Protein AF-A0A9W7BIR0-F1 (afdb_monomer_lite)

InterPro domains:
  IPR022035 PCIF1, WW domain [PF12237] (179-233)
  IPR039881 mRNA (2'-O-methyladenosine-N(6)-)-methyltransferase PCIF1-like [PTHR21727] (117-233)

Organism: NCBI:txid1714386

Foldseek 3Di:
DDDDDDDDDDDPDDDDPPDDPPPPPPPDPPDPPPQDALVLLVLVLVLLVVLLVLQLVLCVVVVFDCPCSNLLSLVQQVQQDDVVVPLRAHQLPPRDLVSQVVVVVSVDDSVRSVVSSNSSSVVSNVSVVVSVVVVVVDDPDDLPFWDWDCVDQQWIWTDDPRDIFIDGPVVLVVLCVLLVVPDDDDCRVSSSLVVSLRSRVVSSPPNPPDDDDDPVVVVCCCVPVVDAEAADDPDDDHHLHYNDSDCSRVVSRRPPPPPD

Radius of gyration: 25.58 Å; chains: 1; bounding box: 45×105×51 Å

Secondary structure (DSSP, 8-state):
------------------------SS-------PPPPHHHHHHHHHHHHHHHHHHHHHHHHTT--GGGHHHHHHHHHHHH--TTT-SS---SSS---TTHHHHHHTT--HHHHHHHHHHHHHHHHHHHHHHHHHHHH------PPPEEE-SSTT-EEEEETTEEEEE-HHHHHHHHHHTT--SSS-HHHHHHHHHHHHHHHHHHTT-----PPPHHHHHHHHHHH----BSS-SS-SS-SSB--S-HHHHGGG-------

Sequence (260 aa):
MNASTTTTSSALTLAIPTQTPSLSSHLSSSHPQTPPSLSHELLRYRTFELQKKLLPTLLSQYNTSPKQAPMIFSRYHFSNIKPEIDPILLTGENEQNCISSELQKLDFKPKKVTKLMRDLRTLLSKNYRTYLSNLKRLQPSSFAKIKLDTSDPSLLKLTYGGITQRINPPHFHRLQIQHGLYSNKDSSMFLVDVFTLLLRYDALSGTGFQAAVPSPVLDNMHEQGDVRMECFAVRGERSSEATRMWSESDDTFKTHTKAA

pLDDT: mean 74.59, std 21.36, range [28.12, 97.0]

Structure (mmCIF, N/CA/C/O backbone):
data_AF-A0A9W7BIR0-F1
#
_entry.id   AF-A0A9W7BIR0-F1
#
loop_
_atom_site.group_PDB
_atom_site.id
_atom_site.type_symbol
_atom_site.label_atom_id
_atom_site.label_alt_id
_atom_site.label_comp_id
_atom_site.label_asym_id
_atom_site.label_entity_id
_atom_site.label_seq_id
_atom_site.pdbx_PDB_ins_code
_atom_site.Cartn_x
_atom_site.Cartn_y
_atom_site.Cartn_z
_atom_site.occupancy
_atom_site.B_iso_or_equiv
_atom_site.auth_seq_id
_atom_site.auth_comp_id
_atom_site.auth_asym_id
_atom_site.auth_atom_id
_atom_site.pdbx_PDB_model_num
ATOM 1 N N . MET A 1 1 ? -4.761 92.845 -1.531 1.00 44.66 1 MET A N 1
ATOM 2 C CA . MET A 1 1 ? -5.092 91.615 -0.782 1.00 44.66 1 MET A CA 1
ATOM 3 C C . MET A 1 1 ? -4.894 90.460 -1.745 1.00 44.66 1 MET A C 1
ATOM 5 O O . MET A 1 1 ? -5.731 90.246 -2.609 1.00 44.66 1 MET A O 1
ATOM 9 N N . ASN A 1 2 ? -3.716 89.841 -1.687 1.00 31.81 2 ASN A N 1
ATOM 10 C CA . ASN A 1 2 ? -3.266 88.827 -2.638 1.00 31.81 2 ASN A CA 1
ATOM 11 C C . ASN A 1 2 ? -3.624 87.445 -2.092 1.00 31.81 2 ASN A C 1
ATOM 13 O O . ASN A 1 2 ? -3.175 87.094 -1.004 1.00 31.81 2 ASN A O 1
ATOM 17 N N . ALA A 1 3 ? -4.411 86.679 -2.844 1.00 36.75 3 ALA A N 1
ATOM 18 C CA . ALA A 1 3 ? -4.689 85.279 -2.560 1.00 36.75 3 ALA A CA 1
ATOM 19 C C . ALA A 1 3 ? -4.098 84.427 -3.689 1.00 36.75 3 ALA A C 1
ATOM 21 O O . ALA A 1 3 ? -4.648 84.344 -4.785 1.00 36.75 3 ALA A O 1
ATOM 22 N N . SER A 1 4 ? -2.941 83.834 -3.406 1.00 32.00 4 SER A N 1
ATOM 23 C CA . SER A 1 4 ? -2.318 82.791 -4.215 1.00 32.00 4 SER A CA 1
ATOM 24 C C . SER A 1 4 ? -3.124 81.500 -4.083 1.00 32.00 4 SER A C 1
ATOM 26 O O . SER A 1 4 ? -3.351 81.028 -2.971 1.00 32.00 4 SER A O 1
ATOM 28 N N . THR A 1 5 ? -3.529 80.907 -5.204 1.00 37.75 5 THR A N 1
ATOM 29 C CA . THR A 1 5 ? -4.049 79.535 -5.259 1.00 37.75 5 THR A CA 1
ATOM 30 C C . THR A 1 5 ? -3.062 78.680 -6.042 1.00 37.75 5 THR A C 1
ATOM 32 O O . THR A 1 5 ? -2.874 78.838 -7.244 1.00 37.75 5 THR A O 1
ATOM 35 N N . THR A 1 6 ? -2.372 77.813 -5.306 1.00 37.69 6 THR A N 1
ATOM 36 C CA . THR A 1 6 ? -1.394 76.849 -5.806 1.00 37.69 6 THR A CA 1
ATOM 37 C C . THR A 1 6 ? -2.121 75.549 -6.133 1.00 37.69 6 THR A C 1
ATOM 39 O O . THR A 1 6 ? -2.697 74.923 -5.247 1.00 37.69 6 THR A O 1
ATOM 42 N N . THR A 1 7 ? -2.099 75.139 -7.398 1.00 35.53 7 THR A N 1
ATOM 43 C CA . THR A 1 7 ? -2.664 73.871 -7.874 1.00 35.53 7 THR A CA 1
ATOM 44 C C . THR A 1 7 ? -1.600 72.777 -7.762 1.00 35.53 7 THR A C 1
ATOM 46 O O . THR A 1 7 ? -0.682 72.712 -8.577 1.00 35.53 7 THR A O 1
ATOM 49 N N . THR A 1 8 ? -1.688 71.918 -6.747 1.00 34.91 8 THR A N 1
ATOM 50 C CA . THR A 1 8 ? -0.846 70.719 -6.613 1.00 34.91 8 THR A CA 1
ATOM 51 C C . THR A 1 8 ? -1.574 69.488 -7.149 1.00 34.91 8 THR A C 1
ATOM 53 O O . THR A 1 8 ? -2.537 68.990 -6.571 1.00 34.91 8 THR A O 1
ATOM 56 N N . SER A 1 9 ? -1.074 68.993 -8.282 1.00 31.92 9 SER A N 1
ATOM 57 C CA . SER A 1 9 ? -1.373 67.677 -8.847 1.00 31.92 9 SER A CA 1
ATOM 58 C C . SER A 1 9 ? -0.890 66.588 -7.886 1.00 31.92 9 SER A C 1
ATOM 60 O O . SER A 1 9 ? 0.302 66.500 -7.596 1.00 31.92 9 SER A O 1
ATOM 62 N N . SER A 1 10 ? -1.814 65.786 -7.358 1.00 33.03 10 SER A N 1
ATOM 63 C CA . SER A 1 10 ? -1.497 64.640 -6.502 1.00 33.03 10 SER A CA 1
ATOM 64 C C . SER A 1 10 ? -1.568 63.366 -7.338 1.00 33.03 10 SER A C 1
ATOM 66 O O . SER A 1 10 ? -2.650 62.860 -7.630 1.00 33.03 10 SER A O 1
ATOM 68 N N . ALA A 1 11 ? -0.404 62.860 -7.742 1.00 32.41 11 ALA A N 1
ATOM 69 C CA . ALA A 1 11 ? -0.257 61.514 -8.271 1.00 32.41 11 ALA A CA 1
ATOM 70 C C . ALA A 1 11 ? -0.376 60.508 -7.113 1.00 32.41 11 ALA A C 1
ATOM 72 O O . ALA A 1 11 ? 0.405 60.539 -6.161 1.00 32.41 11 ALA A O 1
ATOM 73 N N . LEU A 1 12 ? -1.370 59.625 -7.189 1.00 29.28 12 LEU A N 1
ATOM 74 C CA . LEU A 1 12 ? -1.510 58.457 -6.321 1.00 29.28 12 LEU A CA 1
ATOM 75 C C . LEU A 1 12 ? -0.457 57.414 -6.720 1.00 29.28 12 LEU A C 1
ATOM 77 O O . LEU A 1 12 ? -0.684 56.582 -7.595 1.00 29.28 12 LEU A O 1
ATOM 81 N N . THR A 1 13 ? 0.704 57.457 -6.071 1.00 30.03 13 THR A N 1
ATOM 82 C CA . THR A 1 13 ? 1.688 56.371 -6.119 1.00 30.03 13 THR A CA 1
ATOM 83 C C . THR A 1 13 ? 1.257 55.288 -5.130 1.00 30.03 13 THR A C 1
ATOM 85 O O . THR A 1 13 ? 1.515 55.383 -3.931 1.00 30.03 13 THR A O 1
ATOM 88 N N . LEU A 1 14 ? 0.573 54.256 -5.625 1.00 28.12 14 LEU A N 1
ATOM 89 C CA . LEU A 1 14 ? 0.349 53.009 -4.890 1.00 28.12 14 LEU A CA 1
ATOM 90 C C . LEU A 1 14 ? 1.685 52.262 -4.786 1.00 28.12 14 LEU A C 1
ATOM 92 O O . LEU A 1 14 ? 2.148 51.646 -5.744 1.00 28.12 14 LEU A O 1
ATOM 96 N N . ALA A 1 15 ? 2.319 52.341 -3.618 1.00 29.84 15 ALA A N 1
ATOM 97 C CA . ALA A 1 15 ? 3.457 51.504 -3.274 1.00 29.84 15 ALA A CA 1
ATOM 98 C C . ALA A 1 15 ? 2.984 50.047 -3.142 1.00 29.84 15 ALA A C 1
ATOM 100 O O . ALA A 1 15 ? 2.316 49.682 -2.176 1.00 29.84 15 ALA A O 1
ATOM 101 N N . ILE A 1 16 ? 3.320 49.219 -4.131 1.00 33.47 16 ILE A N 1
ATOM 102 C CA . ILE A 1 16 ? 3.214 47.762 -4.045 1.00 33.47 16 ILE A CA 1
ATOM 103 C C . ILE A 1 16 ? 4.387 47.291 -3.173 1.00 33.47 16 ILE A C 1
ATOM 105 O O . ILE A 1 16 ? 5.537 47.533 -3.548 1.00 33.47 16 ILE A O 1
ATOM 109 N N . PRO A 1 17 ? 4.163 46.623 -2.028 1.00 30.22 17 PRO A N 1
ATOM 110 C CA . PRO A 1 17 ? 5.251 45.993 -1.306 1.00 30.22 17 PRO A CA 1
ATOM 111 C C . PRO A 1 17 ? 5.726 44.768 -2.095 1.00 30.22 17 PRO A C 1
ATOM 113 O O . PRO A 1 17 ? 5.141 43.690 -2.026 1.00 30.22 17 PRO A O 1
ATOM 116 N N . THR A 1 18 ? 6.814 44.929 -2.849 1.00 34.81 18 THR A N 1
ATOM 117 C CA . THR A 1 18 ? 7.646 43.821 -3.328 1.00 34.81 18 THR A CA 1
ATOM 118 C C . THR A 1 18 ? 8.373 43.203 -2.140 1.00 34.81 18 THR A C 1
ATOM 120 O O . THR A 1 18 ? 9.507 43.555 -1.823 1.00 34.81 18 THR A O 1
ATOM 123 N N . GLN A 1 19 ? 7.703 42.273 -1.469 1.00 30.16 19 GLN A N 1
ATOM 124 C CA . GLN A 1 19 ? 8.363 41.219 -0.711 1.00 30.16 19 GLN A CA 1
ATOM 125 C C . GLN A 1 19 ? 7.935 39.893 -1.325 1.00 30.16 19 GLN A C 1
ATOM 127 O O . GLN A 1 19 ? 6.927 39.306 -0.951 1.00 30.16 19 GLN A O 1
ATOM 132 N N . THR A 1 20 ? 8.699 39.439 -2.314 1.00 33.50 20 THR A N 1
ATOM 133 C CA . THR A 1 20 ? 8.796 38.021 -2.658 1.00 33.50 20 THR A CA 1
ATOM 134 C C . THR A 1 20 ? 9.496 37.313 -1.498 1.00 33.50 20 THR A C 1
ATOM 136 O O . THR A 1 20 ? 10.693 37.548 -1.309 1.00 33.50 20 THR A O 1
ATOM 139 N N . PRO A 1 21 ? 8.822 36.459 -0.708 1.00 30.86 21 PRO A N 1
ATOM 140 C CA . PRO A 1 21 ? 9.538 35.578 0.194 1.00 30.86 21 PRO A CA 1
ATOM 141 C C . PRO A 1 21 ? 10.283 34.545 -0.657 1.00 30.86 21 PRO A C 1
ATOM 143 O O . PRO A 1 21 ? 9.683 33.720 -1.347 1.00 30.86 21 PRO A O 1
ATOM 146 N N . SER A 1 22 ? 11.612 34.619 -0.634 1.00 33.06 22 SER A N 1
ATOM 147 C CA . SER A 1 22 ? 12.498 33.601 -1.184 1.00 33.06 22 SER A CA 1
ATOM 148 C C . SER A 1 22 ? 12.269 32.282 -0.439 1.00 33.06 22 SER A C 1
ATOM 150 O O . SER A 1 22 ? 12.729 32.098 0.686 1.00 33.06 22 SER A O 1
ATOM 152 N N . LEU A 1 23 ? 11.541 31.362 -1.066 1.00 35.34 23 LEU A N 1
ATOM 153 C CA . LEU A 1 23 ? 11.156 30.049 -0.533 1.00 35.34 23 LEU A CA 1
ATOM 154 C C . LEU A 1 23 ? 12.299 29.007 -0.534 1.00 35.34 23 LEU A C 1
ATOM 156 O O . LEU A 1 23 ? 12.047 27.806 -0.524 1.00 35.34 23 LEU A O 1
ATOM 160 N N . SER A 1 24 ? 13.564 29.429 -0.548 1.00 34.19 24 SER A N 1
ATOM 161 C CA . SER A 1 24 ? 14.701 28.557 -0.881 1.00 34.19 24 SER A CA 1
ATOM 162 C C . SER A 1 24 ? 15.622 28.147 0.278 1.00 34.19 24 SER A C 1
ATOM 164 O O . SER A 1 24 ? 16.658 27.546 0.013 1.00 34.19 24 SER A O 1
ATOM 166 N N . SER A 1 25 ? 15.288 28.383 1.555 1.00 30.83 25 SER A N 1
ATOM 167 C CA . SER A 1 25 ? 16.256 28.158 2.654 1.00 30.83 25 SER A CA 1
ATOM 168 C C . SER A 1 25 ? 15.920 27.092 3.711 1.00 30.83 25 SER A C 1
ATOM 170 O O . SER A 1 25 ? 16.635 27.024 4.707 1.00 30.83 25 SER A O 1
ATOM 172 N N . HIS A 1 26 ? 14.911 26.224 3.534 1.00 32.88 26 HIS A N 1
ATOM 173 C CA . HIS A 1 26 ? 14.556 25.222 4.567 1.00 32.88 26 HIS A CA 1
ATOM 174 C C . HIS A 1 26 ? 14.541 23.740 4.148 1.00 32.88 26 HIS A C 1
ATOM 176 O O . HIS A 1 26 ? 14.120 22.896 4.932 1.00 32.88 26 HIS A O 1
ATOM 182 N N . LEU A 1 27 ? 15.088 23.375 2.986 1.00 34.28 27 LEU A N 1
ATOM 183 C CA . LEU A 1 27 ? 15.312 21.967 2.617 1.00 34.28 27 LEU A CA 1
ATOM 184 C C . LEU A 1 27 ? 16.790 21.592 2.786 1.00 34.28 27 LEU A C 1
ATOM 186 O O . LEU A 1 27 ? 17.504 21.347 1.821 1.00 34.28 27 LEU A O 1
ATOM 190 N N . SER A 1 28 ? 17.261 21.567 4.031 1.00 33.06 28 SER A N 1
ATOM 191 C CA . SER A 1 28 ? 18.539 20.937 4.382 1.00 33.06 28 SER A CA 1
ATOM 192 C C . SER A 1 28 ? 18.319 19.966 5.537 1.00 33.06 28 SER A C 1
ATOM 194 O O . SER A 1 28 ? 18.702 20.214 6.677 1.00 33.06 28 SER A O 1
ATOM 196 N N . SER A 1 29 ? 17.649 18.850 5.244 1.00 33.44 29 SER A N 1
ATOM 197 C CA . SER A 1 29 ? 17.824 17.626 6.023 1.00 33.44 29 SER A CA 1
ATOM 198 C C . SER A 1 29 ? 18.908 16.804 5.333 1.00 33.44 29 SER A C 1
ATOM 200 O O . SER A 1 29 ? 18.669 16.123 4.337 1.00 33.44 29 SER A O 1
ATOM 202 N N . SER A 1 30 ? 20.125 16.917 5.850 1.00 31.39 30 SER A N 1
ATOM 203 C CA . SER A 1 30 ? 21.330 16.193 5.450 1.00 31.39 30 SER A CA 1
ATOM 204 C C . SER A 1 30 ? 21.272 14.712 5.850 1.00 31.39 30 SER A C 1
ATOM 206 O O . SER A 1 30 ? 22.099 14.206 6.611 1.00 31.39 30 SER A O 1
ATOM 208 N N . HIS A 1 31 ? 20.292 13.980 5.329 1.00 34.97 31 HIS A N 1
ATOM 209 C CA . HIS A 1 31 ? 20.363 12.526 5.285 1.00 34.97 31 HIS A CA 1
ATOM 210 C C . HIS A 1 31 ? 20.566 12.094 3.839 1.00 34.97 31 HIS A C 1
ATOM 212 O O . HIS A 1 31 ? 19.681 12.325 3.017 1.00 34.97 31 HIS A O 1
ATOM 218 N N . PRO A 1 32 ? 21.725 11.497 3.494 1.00 30.44 32 PRO A N 1
ATOM 219 C CA . PRO A 1 32 ? 21.861 10.817 2.221 1.00 30.44 32 PRO A CA 1
ATOM 220 C C . PRO A 1 32 ? 20.880 9.643 2.244 1.00 30.44 32 PRO A C 1
ATOM 222 O O . PRO A 1 32 ? 21.171 8.587 2.807 1.00 30.44 32 PRO A O 1
ATOM 225 N N . GLN A 1 33 ? 19.689 9.858 1.684 1.00 49.09 33 GLN A N 1
ATOM 226 C CA . GLN A 1 33 ? 18.727 8.802 1.415 1.00 49.09 33 GLN A CA 1
ATOM 227 C C . GLN A 1 33 ? 19.366 7.905 0.360 1.00 49.09 33 GLN A C 1
ATOM 229 O O . GLN A 1 33 ? 19.308 8.159 -0.841 1.00 49.09 33 GLN A O 1
ATOM 234 N N . THR A 1 34 ? 20.086 6.888 0.826 1.00 46.62 34 THR A N 1
ATOM 235 C CA . THR A 1 34 ? 20.517 5.797 -0.037 1.00 46.62 34 THR A CA 1
ATOM 236 C C . THR A 1 34 ? 19.237 5.164 -0.572 1.00 46.62 34 THR A C 1
ATOM 238 O O . THR A 1 34 ? 18.371 4.825 0.240 1.00 46.62 34 THR A O 1
ATOM 241 N N . PRO A 1 35 ? 19.067 5.040 -1.901 1.00 55.34 35 PRO A N 1
ATOM 242 C CA . PRO A 1 35 ? 17.853 4.467 -2.460 1.00 55.34 35 PRO A CA 1
ATOM 243 C C . PRO A 1 35 ? 17.648 3.084 -1.830 1.00 55.34 35 PRO A C 1
ATOM 245 O O . PRO A 1 35 ? 18.589 2.279 -1.810 1.00 55.34 35 PRO A O 1
ATOM 248 N N . PRO A 1 36 ? 16.477 2.819 -1.227 1.00 62.34 36 PRO A N 1
ATOM 249 C CA . PRO A 1 36 ? 16.288 1.602 -0.462 1.00 62.34 36 PRO A CA 1
ATOM 250 C C . PRO A 1 36 ? 16.453 0.400 -1.383 1.00 62.34 36 PRO A C 1
ATOM 252 O O . PRO A 1 36 ? 15.913 0.353 -2.487 1.00 62.34 36 PRO A O 1
ATOM 255 N N . SER A 1 37 ? 17.218 -0.589 -0.923 1.00 83.38 37 SER A N 1
ATOM 256 C CA . SER A 1 37 ? 17.380 -1.838 -1.666 1.00 83.38 37 SER A CA 1
ATOM 257 C C . SER A 1 37 ? 16.016 -2.474 -1.961 1.00 83.38 37 SER A C 1
ATOM 259 O O . SER A 1 37 ? 15.082 -2.377 -1.164 1.00 83.38 37 SER A O 1
ATOM 261 N N . LEU A 1 38 ? 15.905 -3.206 -3.069 1.00 86.44 38 LEU A N 1
ATOM 262 C CA . LEU A 1 38 ? 14.664 -3.884 -3.459 1.00 86.44 38 LEU A CA 1
ATOM 263 C C . LEU A 1 38 ? 14.090 -4.783 -2.343 1.00 86.44 38 LEU A C 1
ATOM 265 O O . LEU A 1 38 ? 12.880 -4.868 -2.140 1.00 86.44 38 LEU A O 1
ATOM 269 N N . SER A 1 39 ? 14.968 -5.437 -1.582 1.00 88.75 39 SER A N 1
ATOM 270 C CA . SER A 1 39 ? 14.601 -6.270 -0.432 1.00 88.75 39 SER A CA 1
ATOM 271 C C . SER A 1 39 ? 14.050 -5.452 0.743 1.00 88.75 39 SER A C 1
ATOM 273 O O . SER A 1 39 ? 13.133 -5.911 1.428 1.00 88.75 39 SER A O 1
ATOM 275 N N . HIS A 1 40 ? 14.564 -4.237 0.956 1.00 90.00 40 HIS A N 1
ATOM 276 C CA . HIS A 1 40 ? 14.021 -3.289 1.931 1.00 90.00 40 HIS A CA 1
ATOM 277 C C . HIS A 1 40 ? 12.631 -2.815 1.505 1.00 90.00 40 HIS A C 1
ATOM 279 O O . HIS A 1 40 ? 11.698 -2.930 2.299 1.00 90.00 40 HIS A O 1
ATOM 285 N N . GLU A 1 41 ? 12.450 -2.385 0.255 1.00 90.12 41 GLU A N 1
ATOM 286 C CA . GLU A 1 41 ? 11.132 -1.945 -0.221 1.00 90.12 41 GLU A CA 1
ATOM 287 C C . GLU A 1 41 ? 10.093 -3.074 -0.152 1.00 90.12 41 GLU A C 1
ATOM 289 O O . GLU A 1 41 ? 8.969 -2.873 0.303 1.00 90.12 41 GLU A O 1
ATOM 294 N N . LEU A 1 42 ? 10.481 -4.303 -0.504 1.00 91.81 42 LEU A N 1
ATOM 295 C CA . LEU A 1 42 ? 9.610 -5.469 -0.380 1.00 91.81 42 LEU A CA 1
ATOM 296 C C . LEU A 1 42 ? 9.194 -5.732 1.077 1.00 91.81 42 LEU A C 1
ATOM 298 O O . LEU A 1 42 ? 8.034 -6.058 1.353 1.00 91.81 42 LEU A O 1
ATOM 302 N N . LEU A 1 43 ? 10.134 -5.609 2.019 1.00 93.25 43 LEU A N 1
ATOM 303 C CA . LEU A 1 43 ? 9.849 -5.739 3.447 1.00 93.25 43 LEU A CA 1
ATOM 304 C C . LEU A 1 43 ? 8.909 -4.622 3.925 1.00 93.25 43 LEU A C 1
ATOM 306 O O . LEU A 1 43 ? 7.973 -4.907 4.680 1.00 93.25 43 LEU A O 1
ATOM 310 N N . ARG A 1 44 ? 9.122 -3.381 3.469 1.00 93.75 44 ARG A N 1
ATOM 311 C CA . ARG A 1 44 ? 8.254 -2.236 3.767 1.00 93.75 44 ARG A CA 1
ATOM 312 C C . ARG A 1 44 ? 6.836 -2.485 3.255 1.00 93.75 44 ARG A C 1
ATOM 314 O O . ARG A 1 44 ? 5.899 -2.447 4.046 1.00 93.75 44 ARG A O 1
ATOM 321 N N . TYR A 1 45 ? 6.684 -2.866 1.987 1.00 93.62 45 TYR A N 1
ATOM 322 C CA . TYR A 1 45 ? 5.393 -3.192 1.376 1.00 93.62 45 TYR A CA 1
ATOM 323 C C . TYR A 1 45 ? 4.635 -4.279 2.153 1.00 93.62 45 TYR A C 1
ATOM 325 O O . TYR A 1 45 ? 3.478 -4.101 2.530 1.00 93.62 45 TYR A O 1
ATOM 333 N N . ARG A 1 46 ? 5.297 -5.398 2.477 1.00 94.56 46 ARG A N 1
ATOM 334 C CA . ARG A 1 46 ? 4.670 -6.484 3.254 1.00 94.56 46 ARG A CA 1
ATOM 335 C C . ARG A 1 46 ? 4.246 -6.030 4.646 1.00 94.56 46 ARG A C 1
ATOM 337 O O . ARG A 1 46 ? 3.208 -6.458 5.143 1.00 94.56 46 ARG A O 1
ATOM 344 N N . THR A 1 47 ? 5.053 -5.182 5.276 1.00 95.62 47 THR A N 1
ATOM 345 C CA . THR A 1 47 ? 4.729 -4.601 6.581 1.00 95.62 47 THR A CA 1
ATOM 346 C C . THR A 1 47 ? 3.488 -3.721 6.470 1.00 95.62 47 THR A C 1
ATOM 348 O O . THR A 1 47 ? 2.563 -3.871 7.266 1.00 95.62 47 THR A O 1
ATOM 351 N N . PHE A 1 48 ? 3.415 -2.879 5.442 1.00 94.44 48 PHE A N 1
ATOM 352 C CA . PHE A 1 48 ? 2.266 -2.022 5.185 1.00 94.44 48 PHE A CA 1
ATOM 353 C C . PHE A 1 48 ? 0.974 -2.820 4.942 1.00 94.44 48 PHE A C 1
ATOM 355 O O . PHE A 1 48 ? -0.063 -2.530 5.539 1.00 94.44 48 PHE A O 1
ATOM 362 N N . GLU A 1 49 ? 1.039 -3.890 4.148 1.00 93.19 49 GLU A N 1
ATOM 363 C CA . GLU A 1 49 ? -0.097 -4.792 3.917 1.00 93.19 49 GLU A CA 1
ATOM 364 C C . GLU A 1 49 ? -0.607 -5.453 5.211 1.00 93.19 49 GLU A C 1
ATOM 366 O O . GLU A 1 49 ? -1.802 -5.731 5.348 1.00 93.19 49 GLU A O 1
ATOM 371 N N . LEU A 1 50 ? 0.268 -5.672 6.201 1.00 94.81 50 LEU A N 1
ATOM 372 C CA . LEU A 1 50 ? -0.158 -6.081 7.541 1.00 94.81 50 LEU A CA 1
ATOM 373 C C . LEU A 1 50 ? -0.846 -4.933 8.287 1.00 94.81 50 LEU A C 1
ATOM 375 O O . LEU A 1 50 ? -1.886 -5.171 8.901 1.00 94.81 50 LEU A O 1
ATOM 379 N N . GLN A 1 51 ? -0.321 -3.704 8.211 1.00 94.62 51 GLN A N 1
ATOM 380 C CA . GLN A 1 51 ? -0.928 -2.531 8.855 1.00 94.62 51 GLN A CA 1
ATOM 381 C C . GLN A 1 51 ? -2.359 -2.279 8.363 1.00 94.62 51 GLN A C 1
ATOM 383 O O . GLN A 1 51 ? -3.262 -2.124 9.188 1.00 94.62 51 GLN A O 1
ATOM 388 N N . LYS A 1 52 ? -2.599 -2.365 7.046 1.00 92.25 52 LYS A N 1
ATOM 389 C CA . LYS A 1 52 ? -3.944 -2.255 6.442 1.00 92.25 52 LYS A CA 1
ATOM 390 C C . LYS A 1 52 ? -4.958 -3.222 7.049 1.00 92.25 52 LYS A C 1
ATOM 392 O O . LYS A 1 52 ? -6.146 -2.913 7.119 1.00 92.25 52 LYS A O 1
ATOM 397 N N . LYS A 1 53 ? -4.507 -4.401 7.488 1.00 92.81 53 LYS A N 1
ATOM 398 C CA . LYS A 1 53 ? -5.362 -5.450 8.065 1.00 92.81 53 LYS A CA 1
ATOM 399 C C . LYS A 1 53 ? -5.630 -5.253 9.556 1.00 92.81 53 LYS A C 1
ATOM 401 O O . LYS A 1 53 ? -6.576 -5.853 10.069 1.00 92.81 53 LYS A O 1
ATOM 406 N N . LEU A 1 54 ? -4.864 -4.408 10.253 1.00 93.50 54 LEU A N 1
ATOM 407 C CA . LEU A 1 54 ? -5.016 -4.200 11.697 1.00 93.50 54 LEU A CA 1
ATOM 408 C C . LEU A 1 54 ? -6.372 -3.585 12.044 1.00 93.50 54 LEU A C 1
ATOM 410 O O . LEU A 1 54 ? -7.077 -4.125 12.894 1.00 93.50 54 LEU A O 1
ATOM 414 N N . LEU A 1 55 ? -6.772 -2.501 11.371 1.00 90.25 55 LEU A N 1
ATOM 415 C CA . LEU A 1 55 ? -8.046 -1.838 11.662 1.00 90.25 55 LEU A CA 1
ATOM 416 C C . LEU A 1 55 ? -9.268 -2.732 11.363 1.00 90.25 55 LEU A C 1
ATOM 418 O O . LEU A 1 55 ? -10.107 -2.865 12.254 1.00 90.25 55 LEU A O 1
ATOM 422 N N . PRO A 1 56 ? -9.383 -3.400 10.195 1.00 90.06 56 PRO A N 1
ATOM 423 C CA . PRO A 1 56 ? -10.445 -4.381 9.959 1.00 90.06 56 PRO A CA 1
ATOM 424 C C . PRO A 1 56 ? -10.491 -5.491 11.021 1.00 90.06 56 PRO A C 1
ATOM 426 O O . PRO A 1 56 ? -11.572 -5.860 11.486 1.00 90.06 56 PRO A O 1
ATOM 429 N N . THR A 1 57 ? -9.324 -5.998 11.436 1.00 92.00 57 THR A N 1
ATOM 430 C CA . THR A 1 57 ? -9.222 -7.042 12.469 1.00 92.00 57 THR A CA 1
ATOM 431 C C . THR A 1 57 ? -9.733 -6.537 13.815 1.00 92.00 57 THR A C 1
ATOM 433 O O . THR A 1 57 ? -10.531 -7.215 14.458 1.00 92.00 57 THR A O 1
ATOM 436 N N . LEU A 1 58 ? -9.337 -5.327 14.220 1.00 91.25 58 LEU A N 1
ATOM 437 C CA . LEU A 1 58 ? -9.828 -4.700 15.445 1.00 91.25 58 LEU A CA 1
ATOM 438 C C . LEU A 1 58 ? -11.338 -4.471 15.377 1.00 91.25 58 LEU A C 1
ATOM 440 O O . LEU A 1 58 ? -12.049 -4.909 16.271 1.00 91.25 58 LEU A O 1
ATOM 444 N N . LEU A 1 59 ? -11.859 -3.858 14.310 1.00 89.62 59 LEU A N 1
ATOM 445 C CA . LEU A 1 59 ? -13.298 -3.595 14.166 1.00 89.62 59 LEU A CA 1
ATOM 446 C C . LEU A 1 59 ? -14.145 -4.871 14.256 1.00 89.62 59 LEU A C 1
ATOM 448 O O . LEU A 1 59 ? -15.213 -4.854 14.872 1.00 89.62 59 LEU A O 1
ATOM 452 N N . SER A 1 60 ? -13.629 -5.985 13.731 1.00 88.50 60 SER A N 1
ATOM 453 C CA . SER A 1 60 ? -14.274 -7.298 13.838 1.00 88.50 60 SER A CA 1
ATOM 454 C C . SER A 1 60 ? -14.379 -7.775 15.295 1.00 88.50 60 SER A C 1
ATOM 456 O O . SER A 1 60 ? -15.412 -8.307 15.686 1.00 88.50 60 SER A O 1
ATOM 458 N N . GLN A 1 61 ? -13.371 -7.511 16.139 1.00 88.62 61 GLN A N 1
ATOM 459 C CA . GLN A 1 61 ? -13.418 -7.813 17.584 1.00 88.62 61 GLN A CA 1
ATOM 460 C C . GLN A 1 61 ? -14.455 -6.967 18.338 1.00 88.62 61 GLN A C 1
ATOM 462 O O . GLN A 1 61 ? -14.915 -7.351 19.412 1.00 88.62 61 GLN A O 1
ATOM 467 N N . TYR A 1 62 ? -14.836 -5.815 17.781 1.00 84.56 62 TYR A N 1
ATOM 468 C CA . TYR A 1 62 ? -15.864 -4.931 18.328 1.00 84.56 62 TYR A CA 1
ATOM 469 C C . TYR A 1 62 ? -17.252 -5.158 17.693 1.00 84.56 62 TYR A C 1
ATOM 471 O O . TYR A 1 62 ? -18.138 -4.322 17.877 1.00 84.56 62 TYR A O 1
ATOM 479 N N . ASN A 1 63 ? -17.467 -6.277 16.982 1.00 81.81 63 ASN A N 1
ATOM 480 C CA . ASN A 1 63 ? -18.722 -6.636 16.299 1.00 81.81 63 ASN A CA 1
ATOM 481 C C . ASN A 1 63 ? -19.215 -5.574 15.302 1.00 81.81 63 ASN A C 1
ATOM 483 O O . ASN A 1 63 ? -20.418 -5.391 15.127 1.00 81.81 63 ASN A O 1
ATOM 487 N N . THR A 1 64 ? -18.298 -4.842 14.663 1.00 81.19 64 THR A N 1
ATOM 488 C CA . THR A 1 64 ? -18.648 -3.826 13.662 1.00 81.19 64 THR A CA 1
ATOM 489 C C . THR A 1 64 ? -18.268 -4.283 12.263 1.00 81.19 64 THR A C 1
ATOM 491 O O . THR A 1 64 ? -17.275 -4.984 12.069 1.00 81.19 64 THR A O 1
ATOM 494 N N . SER A 1 65 ? -19.056 -3.872 11.267 1.00 80.81 65 SER A N 1
ATOM 495 C CA . SER A 1 65 ? -18.798 -4.216 9.872 1.00 80.81 65 SER A CA 1
ATOM 496 C C . SER A 1 65 ? -17.425 -3.698 9.413 1.00 80.81 65 SER A C 1
ATOM 498 O O . SER A 1 65 ? -17.190 -2.487 9.441 1.00 80.81 65 SER A O 1
ATOM 500 N N . PRO A 1 66 ? -16.532 -4.566 8.903 1.00 82.12 66 PRO A N 1
ATOM 501 C CA . PRO A 1 66 ? -15.225 -4.151 8.403 1.00 82.12 66 PRO A CA 1
ATOM 502 C C . PRO A 1 66 ? -15.302 -3.46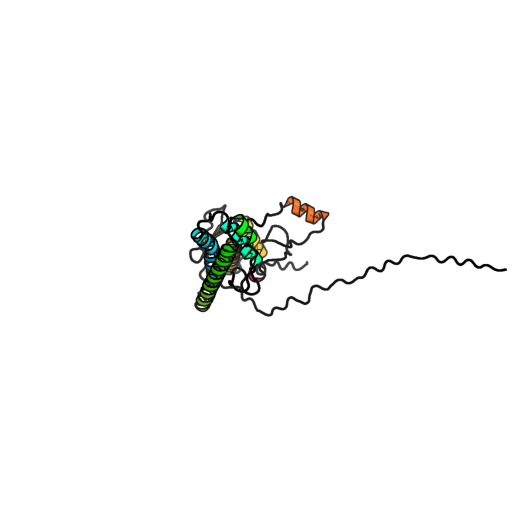1 7.031 1.00 82.12 66 PRO A C 1
ATOM 504 O O . PRO A 1 66 ? -14.273 -3.059 6.498 1.00 82.12 66 PRO A O 1
ATOM 507 N N . LYS A 1 67 ? -16.497 -3.295 6.440 1.00 85.00 67 LYS A N 1
ATOM 508 C CA . LYS A 1 67 ? -16.665 -2.742 5.084 1.00 85.00 67 LYS A CA 1
ATOM 509 C C . LYS A 1 67 ? -16.094 -1.330 4.928 1.00 85.00 67 LYS A C 1
ATOM 511 O O . LYS A 1 67 ? -15.534 -1.019 3.886 1.00 85.00 67 LYS A O 1
ATOM 516 N N . GLN A 1 68 ? -16.207 -0.489 5.958 1.00 84.06 68 GLN A N 1
ATOM 517 C CA . GLN A 1 68 ? -15.661 0.876 5.938 1.00 84.06 68 GLN A CA 1
ATOM 518 C C . GLN A 1 68 ? -14.203 0.953 6.414 1.00 84.06 68 GLN A C 1
ATOM 520 O O . GLN A 1 68 ? -13.567 1.999 6.292 1.00 84.06 68 GLN A O 1
ATOM 525 N N . ALA A 1 69 ? -13.656 -0.148 6.937 1.00 86.94 69 ALA A N 1
ATOM 526 C CA . ALA A 1 69 ? -12.326 -0.180 7.528 1.00 86.94 69 ALA A CA 1
ATOM 527 C C . ALA A 1 69 ? -11.208 0.246 6.561 1.00 86.94 69 ALA A C 1
ATOM 529 O O . ALA A 1 69 ? -10.346 1.000 7.008 1.00 86.94 69 ALA A O 1
ATOM 530 N N . PRO A 1 70 ? -11.209 -0.140 5.265 1.00 86.44 70 PRO A N 1
ATOM 531 C CA . PRO A 1 70 ? -10.175 0.308 4.335 1.00 86.44 70 PRO A CA 1
ATOM 532 C C . PRO A 1 70 ? -10.143 1.833 4.201 1.00 86.44 70 PRO A C 1
ATOM 534 O O . PRO A 1 70 ? -9.103 2.439 4.420 1.00 86.44 70 PRO A O 1
ATOM 537 N N . MET A 1 71 ? -11.296 2.465 3.958 1.00 86.56 71 MET A N 1
ATOM 538 C CA . MET A 1 71 ? -11.390 3.922 3.818 1.00 86.56 71 MET A CA 1
ATOM 539 C C . MET A 1 71 ? -10.973 4.649 5.105 1.00 86.56 71 MET A C 1
ATOM 541 O O . MET A 1 71 ? -10.245 5.640 5.046 1.00 86.56 71 MET A O 1
ATOM 545 N N . ILE A 1 72 ? -11.414 4.164 6.271 1.00 89.31 72 ILE A N 1
ATOM 546 C CA . ILE A 1 72 ? -11.054 4.760 7.566 1.00 89.31 72 ILE A CA 1
ATOM 547 C C . ILE A 1 72 ? -9.548 4.618 7.816 1.00 89.31 72 ILE A C 1
ATOM 549 O O . ILE A 1 72 ? -8.901 5.593 8.193 1.00 89.31 72 ILE A O 1
ATOM 553 N N . PHE A 1 73 ? -8.974 3.437 7.563 1.00 90.44 73 PHE A N 1
ATOM 554 C CA . PHE A 1 73 ? -7.535 3.209 7.700 1.00 90.44 73 PHE A CA 1
ATOM 555 C C . PHE A 1 73 ? -6.742 4.122 6.771 1.00 90.44 73 PHE A C 1
ATOM 557 O O . PHE A 1 73 ? -5.758 4.718 7.186 1.00 90.44 73 PHE A O 1
ATOM 564 N N . SER A 1 74 ? -7.190 4.282 5.532 1.00 88.38 74 SER A N 1
ATOM 565 C CA . SER A 1 74 ? -6.552 5.161 4.567 1.00 88.38 74 SER A CA 1
ATOM 566 C C . SER A 1 74 ? -6.541 6.627 5.011 1.00 88.38 74 SER A C 1
ATOM 568 O O . SER A 1 74 ? -5.497 7.266 4.928 1.00 88.38 74 SER A O 1
ATOM 570 N N . ARG A 1 75 ? -7.652 7.162 5.544 1.00 88.38 75 ARG A N 1
ATOM 571 C CA . ARG A 1 75 ? -7.667 8.525 6.124 1.00 88.38 75 ARG A CA 1
ATOM 572 C C . ARG A 1 75 ? -6.705 8.635 7.293 1.00 88.38 75 ARG A C 1
ATOM 574 O O . ARG A 1 75 ? -5.920 9.575 7.360 1.00 88.38 75 ARG A O 1
ATOM 581 N N . TYR A 1 76 ? -6.764 7.648 8.185 1.00 90.88 76 TYR A N 1
ATOM 582 C CA . TYR A 1 76 ? -5.875 7.578 9.333 1.00 90.88 76 TYR A CA 1
ATOM 583 C C . TYR A 1 76 ? -4.411 7.608 8.912 1.00 90.88 76 TYR A C 1
ATOM 585 O O . TYR A 1 76 ? -3.627 8.359 9.481 1.00 90.88 76 TYR A O 1
ATOM 593 N N . HIS A 1 77 ? -4.067 6.818 7.898 1.00 91.31 77 HIS A N 1
ATOM 594 C CA . HIS A 1 77 ? -2.732 6.727 7.338 1.00 91.31 77 HIS A CA 1
ATOM 595 C C . HIS A 1 77 ? -2.260 8.071 6.786 1.00 91.31 77 HIS A C 1
ATOM 597 O O . HIS A 1 77 ? -1.261 8.593 7.271 1.00 91.31 77 HIS A O 1
ATOM 603 N N . PHE A 1 78 ? -3.024 8.693 5.885 1.00 87.81 78 PHE A N 1
ATOM 604 C CA . PHE A 1 78 ? -2.651 9.986 5.303 1.00 87.81 78 PHE A CA 1
ATOM 605 C C . PHE A 1 78 ? -2.509 11.108 6.336 1.00 87.81 78 PHE A C 1
ATOM 607 O O . PHE A 1 78 ? -1.671 11.985 6.169 1.00 87.81 78 PHE A O 1
ATOM 614 N N . SER A 1 79 ? -3.304 11.094 7.408 1.00 88.69 79 SER A N 1
ATOM 615 C CA . SER A 1 79 ? -3.202 12.102 8.473 1.00 88.69 79 SER A CA 1
ATOM 616 C C . SER A 1 79 ? -2.033 11.883 9.437 1.00 88.69 79 SER A C 1
ATOM 618 O O . SER A 1 79 ? -1.730 12.779 10.220 1.00 88.69 79 SER A O 1
ATOM 620 N N . ASN A 1 80 ? -1.420 10.696 9.444 1.00 90.25 80 ASN A N 1
ATOM 621 C CA . ASN A 1 80 ? -0.425 10.318 10.451 1.00 90.25 80 ASN A CA 1
ATOM 622 C C . ASN A 1 80 ? 0.916 9.861 9.886 1.00 90.25 80 ASN A C 1
ATOM 624 O O . ASN A 1 80 ? 1.854 9.679 10.664 1.00 90.25 80 ASN A O 1
ATOM 628 N N . ILE A 1 81 ? 1.018 9.659 8.573 1.00 89.88 81 ILE A N 1
ATOM 629 C CA . ILE A 1 81 ? 2.284 9.325 7.940 1.00 89.88 81 ILE A CA 1
ATOM 630 C C . ILE A 1 81 ? 3.291 10.458 8.162 1.00 89.88 81 ILE A C 1
ATOM 632 O O . ILE A 1 81 ? 2.947 11.638 8.095 1.00 89.88 81 ILE A O 1
ATOM 636 N N . LYS A 1 82 ? 4.534 10.077 8.459 1.00 88.81 82 LYS A N 1
ATOM 637 C CA . LYS A 1 82 ? 5.658 10.980 8.723 1.00 88.81 82 LYS A CA 1
ATOM 638 C C . LYS A 1 82 ? 6.778 10.645 7.742 1.00 88.81 82 LYS A C 1
ATOM 640 O O . LYS A 1 82 ? 7.626 9.813 8.080 1.00 88.81 82 LYS A O 1
ATOM 645 N N . PRO A 1 83 ? 6.750 11.223 6.525 1.00 83.69 83 PRO A N 1
ATOM 646 C CA . PRO A 1 83 ? 7.716 10.946 5.461 1.00 83.69 83 PRO A CA 1
ATOM 647 C C . PRO A 1 83 ? 9.180 11.072 5.889 1.00 83.69 83 PRO A C 1
ATOM 649 O O . PRO A 1 83 ? 10.040 10.380 5.353 1.00 83.69 83 PRO A O 1
ATOM 652 N N . GLU A 1 84 ? 9.459 11.932 6.870 1.00 83.75 84 GLU A N 1
ATOM 653 C CA . GLU A 1 84 ? 10.780 12.139 7.455 1.00 83.75 84 GLU A CA 1
ATOM 654 C C . GLU A 1 84 ? 11.292 10.945 8.284 1.00 83.75 84 GLU A C 1
ATOM 656 O O . GLU A 1 84 ? 12.493 10.843 8.523 1.00 83.75 84 GLU A O 1
ATOM 661 N N . ILE A 1 85 ? 10.403 10.041 8.716 1.00 88.12 85 ILE A N 1
ATOM 662 C CA . ILE A 1 85 ? 10.741 8.826 9.476 1.00 88.12 85 ILE A CA 1
ATOM 663 C C . ILE A 1 85 ? 10.691 7.585 8.579 1.00 88.12 85 ILE A C 1
ATOM 665 O O . ILE A 1 85 ? 11.666 6.842 8.490 1.00 88.12 85 ILE A O 1
ATOM 669 N N . ASP A 1 86 ? 9.544 7.330 7.951 1.00 89.75 86 ASP A N 1
ATOM 670 C CA . ASP A 1 86 ? 9.387 6.298 6.928 1.00 89.75 86 ASP A CA 1
ATOM 671 C C . ASP A 1 86 ? 8.327 6.774 5.930 1.00 89.75 86 ASP A C 1
ATOM 673 O O . ASP A 1 86 ? 7.296 7.320 6.335 1.00 89.75 86 ASP A O 1
ATOM 677 N N . PRO A 1 87 ? 8.552 6.567 4.625 1.00 86.38 87 PRO A N 1
ATOM 678 C CA . PRO A 1 87 ? 7.623 7.042 3.623 1.00 86.38 87 PRO A CA 1
ATOM 679 C C . PRO A 1 87 ? 6.252 6.351 3.695 1.00 86.38 87 PRO A C 1
ATOM 681 O O . PRO A 1 87 ? 5.223 6.959 3.454 1.00 86.38 87 PRO A O 1
ATOM 684 N N . ILE A 1 88 ? 6.159 5.074 4.052 1.00 90.12 88 ILE A N 1
ATOM 685 C CA . ILE A 1 88 ? 4.883 4.348 3.917 1.00 90.12 88 ILE A CA 1
ATOM 686 C C . ILE A 1 88 ? 4.355 3.858 5.255 1.00 90.12 88 ILE A C 1
ATOM 688 O O . ILE A 1 88 ? 3.146 3.726 5.425 1.00 90.12 88 ILE A O 1
ATOM 692 N N . LEU A 1 89 ? 5.218 3.570 6.219 1.00 92.81 89 LEU A N 1
ATOM 693 C CA . LEU A 1 89 ? 4.793 2.909 7.443 1.00 92.81 89 LEU A CA 1
ATOM 694 C C . LEU A 1 89 ? 4.376 3.894 8.528 1.00 92.81 89 LEU A C 1
ATOM 696 O O . LEU A 1 89 ? 5.071 4.856 8.840 1.00 92.81 89 LEU A O 1
ATOM 700 N N . LEU A 1 90 ? 3.263 3.572 9.182 1.00 93.62 90 LEU A N 1
ATOM 701 C CA . LEU A 1 90 ? 2.884 4.191 10.444 1.00 93.62 90 LEU A CA 1
ATOM 702 C C . LEU A 1 90 ? 3.726 3.616 11.584 1.00 93.62 90 LEU A C 1
ATOM 704 O O . LEU A 1 90 ? 3.942 2.401 11.658 1.00 93.62 90 LEU A O 1
ATOM 708 N N . THR A 1 91 ? 4.174 4.479 12.494 1.00 92.06 91 THR A N 1
ATOM 709 C CA . THR A 1 91 ? 5.024 4.089 13.630 1.00 92.06 91 THR A CA 1
ATOM 710 C C . THR A 1 91 ? 4.223 3.773 14.895 1.00 92.06 91 THR A C 1
ATOM 712 O O . THR A 1 91 ? 4.752 3.162 15.827 1.00 92.06 91 THR A O 1
ATOM 715 N N . GLY A 1 92 ? 2.953 4.186 14.970 1.00 87.50 92 GLY A N 1
ATOM 716 C CA . GLY A 1 92 ? 2.141 4.142 16.189 1.00 87.50 92 GLY A CA 1
ATOM 717 C C . GLY A 1 92 ? 2.462 5.253 17.202 1.00 87.50 92 GLY A C 1
ATOM 718 O O . GLY A 1 92 ? 1.764 5.382 18.210 1.00 87.50 92 GLY A O 1
ATOM 719 N N . GLU A 1 93 ? 3.499 6.067 16.961 1.00 83.00 93 GLU A N 1
ATOM 720 C CA . GLU A 1 93 ? 3.985 7.081 17.901 1.00 83.00 93 GLU A CA 1
ATOM 721 C C . GLU A 1 93 ? 3.461 8.483 17.567 1.00 83.00 93 GLU A C 1
ATOM 723 O O . GLU A 1 93 ? 3.659 9.019 16.471 1.00 83.00 93 GLU A O 1
ATOM 728 N N . ASN A 1 94 ? 2.834 9.120 18.562 1.00 73.75 94 ASN A N 1
ATOM 729 C CA . ASN A 1 94 ? 2.283 10.476 18.467 1.00 73.75 94 ASN A CA 1
ATOM 730 C C . ASN A 1 94 ? 1.269 10.651 17.321 1.00 73.75 94 ASN A C 1
ATOM 732 O O . ASN A 1 94 ? 1.168 11.726 16.733 1.00 73.75 94 ASN A O 1
ATOM 736 N N . GLU A 1 95 ? 0.529 9.591 16.995 1.00 79.50 95 GLU A N 1
ATOM 737 C CA . GLU A 1 95 ? -0.519 9.627 15.975 1.00 79.50 95 GLU A CA 1
ATOM 738 C C . GLU A 1 95 ? -1.761 10.352 16.509 1.00 79.50 95 GLU A C 1
ATOM 740 O O . GLU A 1 95 ? -2.248 10.066 17.609 1.00 79.50 95 GLU A O 1
ATOM 745 N N . GLN A 1 96 ? -2.305 11.272 15.721 1.00 78.50 96 GLN A N 1
ATOM 746 C CA . GLN A 1 96 ? -3.517 12.025 16.005 1.00 78.50 96 GLN A CA 1
ATOM 747 C C . GLN A 1 96 ? -4.765 11.129 15.956 1.00 78.50 96 GLN A C 1
ATOM 749 O O . GLN A 1 96 ? -4.874 10.190 15.168 1.00 78.50 96 GLN A O 1
ATOM 754 N N . ASN A 1 97 ? -5.765 11.457 16.777 1.00 81.81 97 ASN A N 1
ATOM 755 C CA . ASN A 1 97 ? -7.071 10.781 16.827 1.00 81.81 97 ASN A CA 1
ATOM 756 C C . ASN A 1 97 ? -8.023 11.224 15.688 1.00 81.81 97 ASN A C 1
ATOM 758 O O . ASN A 1 97 ? -9.215 11.434 15.923 1.00 81.81 97 ASN A O 1
ATOM 762 N N . CYS A 1 98 ? -7.513 11.366 14.463 1.00 83.12 98 CYS A N 1
ATOM 763 C CA . CYS A 1 98 ? -8.226 11.964 13.324 1.00 83.12 98 CYS A CA 1
ATOM 764 C C . CYS A 1 98 ? -9.450 11.169 12.835 1.00 83.12 98 CYS A C 1
ATOM 766 O O . CYS A 1 98 ? -10.348 11.767 12.262 1.00 83.12 98 CYS A O 1
ATOM 768 N N . ILE A 1 99 ? -9.537 9.863 13.116 1.00 87.75 99 ILE A N 1
ATOM 769 C CA . ILE A 1 99 ? -10.668 9.010 12.695 1.00 87.75 99 ILE A CA 1
ATOM 770 C C . ILE A 1 99 ? -11.757 8.825 13.760 1.00 87.75 99 ILE A C 1
ATOM 772 O O . ILE A 1 99 ? -12.643 7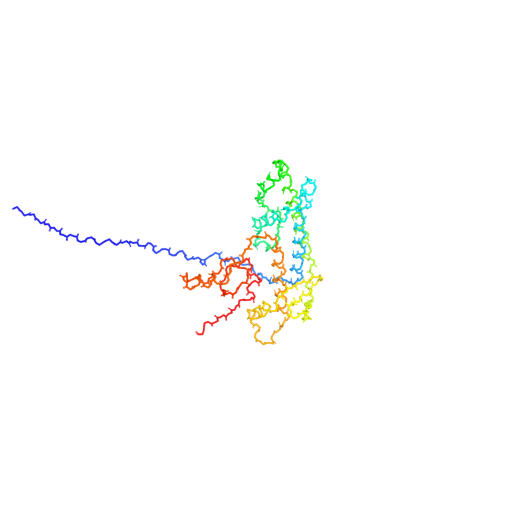.980 13.622 1.00 87.75 99 ILE A O 1
ATOM 776 N N . SER A 1 100 ? -11.693 9.573 14.865 1.00 87.62 100 SER A N 1
ATOM 777 C CA . SER A 1 100 ? -12.655 9.407 15.964 1.00 87.62 100 SER A CA 1
ATOM 778 C C . SER A 1 100 ? -14.084 9.722 15.528 1.00 87.62 100 SER A C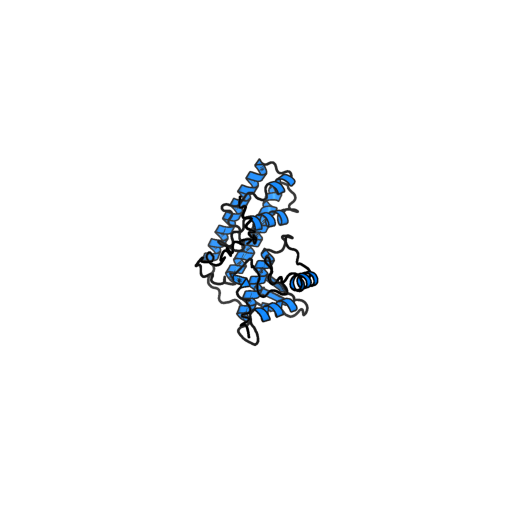 1
ATOM 780 O O . SER A 1 100 ? -15.013 9.051 15.972 1.00 87.62 100 SER A O 1
ATOM 782 N N . SER A 1 101 ? -14.260 10.715 14.649 1.00 87.62 101 SER A N 1
ATOM 783 C CA . SER A 1 101 ? -15.578 11.121 14.153 1.00 87.62 101 SER A CA 1
ATOM 784 C C . SER A 1 101 ? -16.208 10.041 13.267 1.00 87.62 101 SER A C 1
ATOM 786 O O . SER A 1 101 ? -17.395 9.750 13.374 1.00 87.62 101 SER A O 1
ATOM 788 N N . GLU A 1 102 ? -15.400 9.384 12.440 1.00 89.50 102 GLU A N 1
ATOM 789 C CA . GLU A 1 102 ? -15.793 8.296 11.554 1.00 89.50 102 GLU A CA 1
ATOM 790 C C . GLU A 1 102 ? -16.177 7.054 12.352 1.00 89.50 102 GLU A C 1
ATOM 792 O O . GLU A 1 102 ? -17.195 6.428 12.070 1.00 89.50 102 GLU A O 1
ATOM 797 N N . LEU A 1 103 ? -15.414 6.735 13.399 1.00 89.19 103 LEU A N 1
ATOM 798 C CA . LEU A 1 103 ? -15.758 5.643 14.306 1.00 89.19 103 LEU A CA 1
ATOM 799 C C . LEU A 1 103 ? -17.040 5.946 15.095 1.00 89.19 103 LEU A C 1
ATOM 801 O O . LEU A 1 103 ? -17.850 5.050 15.311 1.00 89.19 103 LEU A O 1
ATOM 805 N N . GLN A 1 104 ? -17.279 7.200 15.484 1.00 88.00 104 GLN A N 1
ATOM 806 C CA . GLN A 1 104 ? -18.540 7.592 16.127 1.00 88.00 104 GLN A CA 1
ATOM 807 C C . GLN A 1 104 ? -19.743 7.487 15.180 1.00 88.00 104 GLN A C 1
ATOM 809 O O . GLN A 1 104 ? -20.808 7.074 15.625 1.00 88.00 104 GLN A O 1
ATOM 814 N N . LYS A 1 105 ? -19.574 7.776 13.880 1.00 88.94 105 LYS A N 1
ATOM 815 C CA . LYS A 1 105 ? -20.603 7.536 12.845 1.00 88.94 105 LYS A CA 1
ATOM 816 C C . LYS A 1 105 ? -20.924 6.049 12.649 1.00 88.94 105 LYS A C 1
ATOM 818 O O . LYS A 1 105 ? -21.956 5.725 12.076 1.00 88.94 105 LYS A O 1
ATOM 823 N N . LEU A 1 106 ? -20.050 5.161 13.124 1.00 87.19 106 LEU A N 1
ATOM 824 C CA . LEU A 1 106 ? -20.262 3.715 13.212 1.00 87.19 106 LEU A CA 1
ATOM 825 C C . LEU A 1 106 ? -20.831 3.283 14.577 1.00 87.19 106 LEU A C 1
ATOM 827 O O . LEU A 1 106 ? -20.635 2.143 14.996 1.00 87.19 106 LEU A O 1
ATOM 831 N N . ASP A 1 107 ? -21.475 4.199 15.304 1.00 86.62 107 ASP A N 1
ATOM 832 C CA . ASP A 1 107 ? -22.086 3.984 16.621 1.00 86.62 107 ASP A CA 1
ATOM 833 C C . ASP A 1 107 ? -21.109 3.551 17.732 1.00 86.62 107 ASP A C 1
ATOM 835 O O . ASP A 1 107 ? -21.501 3.024 18.786 1.00 86.62 107 ASP A O 1
ATOM 839 N N . PHE A 1 108 ? -19.806 3.814 17.570 1.00 88.25 108 PHE A N 1
ATOM 840 C CA . PHE A 1 108 ? -18.869 3.603 18.667 1.00 88.25 108 PHE A CA 1
ATOM 841 C C . PHE A 1 108 ? -19.043 4.661 19.756 1.00 88.25 108 PHE A C 1
ATOM 843 O O . PHE A 1 108 ? -18.816 5.855 19.563 1.00 88.25 108 PHE A O 1
ATOM 850 N N . LYS A 1 109 ? -19.307 4.192 20.980 1.00 90.31 109 LYS A N 1
ATOM 851 C CA . LYS A 1 109 ? -19.231 5.032 22.183 1.00 90.31 109 LYS A CA 1
ATOM 852 C C . LYS A 1 109 ? -17.815 5.619 22.338 1.00 90.31 109 LYS A C 1
ATOM 854 O O . LYS A 1 109 ? -16.849 4.870 22.161 1.00 90.31 109 LYS A O 1
ATOM 859 N N . PRO A 1 110 ? -17.654 6.872 22.812 1.00 89.75 110 PRO A N 1
ATOM 860 C CA . PRO A 1 110 ? -16.344 7.520 22.949 1.00 89.75 110 PRO A CA 1
ATOM 861 C C . PRO A 1 110 ? -15.298 6.681 23.697 1.00 89.75 110 PRO A C 1
ATOM 863 O O . PRO A 1 110 ? -14.171 6.536 23.239 1.00 89.75 110 PRO A O 1
ATOM 866 N N . LYS A 1 111 ? -15.688 6.019 24.798 1.00 90.38 111 LYS A N 1
ATOM 867 C CA . LYS A 1 111 ? -14.793 5.124 25.559 1.00 90.38 111 LYS A CA 1
ATOM 868 C C . LYS A 1 111 ? -14.258 3.953 24.720 1.00 90.38 111 LYS A C 1
ATOM 870 O O . LYS A 1 111 ? -13.101 3.569 24.883 1.00 90.38 111 LYS A O 1
ATOM 875 N N . LYS A 1 112 ? -15.086 3.384 23.831 1.00 90.75 112 LYS A N 1
ATOM 876 C CA . LYS A 1 112 ? -14.674 2.303 22.922 1.00 90.75 112 LYS A CA 1
ATOM 877 C C . LYS A 1 112 ? -13.749 2.829 21.828 1.00 90.75 112 LYS A C 1
ATOM 879 O O . LYS A 1 112 ? -12.753 2.172 21.561 1.00 90.75 112 LYS A O 1
ATOM 884 N N . VAL A 1 113 ? -14.023 4.015 21.273 1.00 91.25 113 VAL A N 1
ATOM 885 C CA . VAL A 1 113 ? -13.123 4.680 20.311 1.00 91.25 113 VAL A CA 1
ATOM 886 C C . VAL A 1 113 ? -11.742 4.878 20.929 1.00 91.25 113 VAL A C 1
ATOM 888 O O . VAL A 1 113 ? -10.752 4.422 20.367 1.00 91.25 113 VAL A O 1
ATOM 891 N N . THR A 1 114 ? -11.660 5.458 22.130 1.00 91.25 114 THR A N 1
ATOM 892 C CA . THR A 1 114 ? -10.379 5.666 22.823 1.00 91.25 114 THR A CA 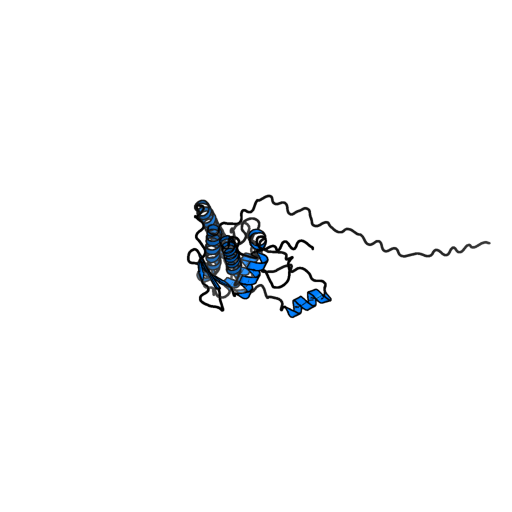1
ATOM 893 C C . THR A 1 114 ? -9.623 4.357 23.045 1.00 91.25 114 THR A C 1
ATOM 895 O O . THR A 1 114 ? -8.402 4.319 22.895 1.00 91.25 114 THR A O 1
ATOM 898 N N . LYS A 1 115 ? -10.331 3.275 23.397 1.00 93.00 115 LYS A N 1
ATOM 899 C CA . LYS A 1 115 ? -9.720 1.951 23.553 1.00 93.00 115 LYS A CA 1
ATOM 900 C C . LYS A 1 115 ? -9.210 1.405 22.217 1.00 93.00 115 LYS A C 1
ATOM 902 O O . LYS A 1 115 ? -8.033 1.082 22.133 1.00 93.00 115 LYS A O 1
ATOM 907 N N . LEU A 1 116 ? -10.042 1.404 21.177 1.00 92.62 116 LEU A N 1
ATOM 908 C CA . LEU A 1 116 ? -9.677 0.942 19.837 1.00 92.62 116 LEU A CA 1
ATOM 909 C C . LEU A 1 116 ? -8.464 1.701 19.288 1.00 92.62 116 LEU A C 1
ATOM 911 O O . LEU A 1 116 ? -7.532 1.076 18.793 1.00 92.62 116 LEU A O 1
ATOM 915 N N . MET A 1 117 ? -8.426 3.028 19.433 1.00 92.56 117 MET A N 1
ATOM 916 C CA . MET A 1 117 ? -7.288 3.840 18.989 1.00 92.56 117 MET A CA 1
ATOM 917 C C . MET A 1 117 ? -6.004 3.528 19.765 1.00 92.56 117 MET A C 1
ATOM 919 O O . MET A 1 117 ? -4.913 3.591 19.206 1.00 92.56 117 MET A O 1
ATOM 923 N N . ARG A 1 118 ? -6.102 3.191 21.056 1.00 93.19 118 ARG A N 1
ATOM 924 C CA . ARG A 1 118 ? -4.947 2.739 21.848 1.00 93.19 118 ARG A CA 1
ATOM 925 C C . ARG A 1 118 ? -4.448 1.375 21.371 1.00 93.19 118 ARG A C 1
ATOM 927 O O . ARG A 1 118 ? -3.241 1.188 21.219 1.00 93.19 118 ARG A O 1
ATOM 934 N N . ASP A 1 119 ? -5.369 0.450 21.122 1.00 93.94 119 ASP A N 1
ATOM 935 C CA . ASP A 1 119 ? -5.057 -0.897 20.645 1.00 93.94 119 ASP A CA 1
ATOM 936 C C . ASP A 1 119 ? -4.403 -0.832 19.253 1.00 93.94 119 ASP A C 1
ATOM 938 O O . ASP A 1 119 ? -3.365 -1.456 19.028 1.00 93.94 119 ASP A O 1
ATOM 942 N N . LEU A 1 120 ? -4.938 0.004 18.352 1.00 94.31 120 LEU A N 1
ATOM 943 C CA . LEU A 1 120 ? -4.383 0.245 17.018 1.00 94.31 120 LEU A CA 1
ATOM 944 C C . LEU A 1 120 ? -2.947 0.772 17.089 1.00 94.31 120 LEU A C 1
ATOM 946 O O . LEU A 1 120 ? -2.062 0.159 16.498 1.00 94.31 120 LEU A O 1
ATOM 950 N N . ARG A 1 121 ? -2.694 1.836 17.863 1.00 94.62 121 ARG A N 1
ATOM 951 C CA . ARG A 1 121 ? -1.335 2.379 18.048 1.00 94.62 121 ARG A CA 1
ATOM 952 C C . ARG A 1 121 ? -0.366 1.332 18.585 1.00 94.62 121 ARG A C 1
ATOM 954 O O . ARG A 1 121 ? 0.744 1.199 18.087 1.00 94.62 121 ARG A O 1
ATOM 961 N N . THR A 1 122 ? -0.801 0.542 19.567 1.00 94.81 122 THR A N 1
ATOM 962 C CA . THR A 1 122 ? 0.027 -0.520 20.160 1.00 94.81 122 THR A CA 1
ATOM 963 C C . THR A 1 122 ? 0.421 -1.567 19.115 1.00 94.81 122 THR A C 1
ATOM 965 O O . THR A 1 122 ? 1.580 -1.988 19.057 1.00 94.81 122 THR A O 1
ATOM 968 N N . LEU A 1 123 ? -0.524 -1.975 18.262 1.00 95.75 123 LEU A N 1
ATOM 969 C CA . LEU A 1 123 ? -0.269 -2.921 17.177 1.00 95.75 123 LEU A CA 1
ATOM 970 C C . LEU A 1 123 ? 0.618 -2.323 16.080 1.00 95.75 123 LEU A C 1
ATOM 972 O O . LEU A 1 123 ? 1.522 -3.016 15.612 1.00 95.75 123 LEU A O 1
ATOM 976 N N . LEU A 1 124 ? 0.412 -1.054 15.717 1.00 95.81 124 LEU A N 1
ATOM 977 C CA . LEU A 1 124 ? 1.252 -0.330 14.761 1.00 95.81 124 LEU A CA 1
ATOM 978 C C . LEU A 1 124 ? 2.694 -0.226 15.262 1.00 95.81 124 LEU A C 1
ATOM 980 O O . LEU A 1 124 ? 3.607 -0.659 14.563 1.00 95.81 124 LEU A O 1
ATOM 984 N N . SER A 1 125 ? 2.909 0.205 16.508 1.00 95.62 125 SER A N 1
ATOM 985 C CA . SER A 1 125 ? 4.249 0.271 17.101 1.00 95.62 125 SER A CA 1
ATOM 986 C C . SER A 1 125 ? 4.919 -1.094 17.195 1.00 95.62 125 SER A C 1
ATOM 988 O O . SER A 1 125 ? 6.109 -1.221 16.906 1.00 95.62 125 SER A O 1
ATOM 990 N N . LYS A 1 126 ? 4.177 -2.147 17.561 1.00 96.50 126 LYS A N 1
ATOM 991 C CA . LYS A 1 126 ? 4.719 -3.513 17.566 1.00 96.50 126 LYS A CA 1
ATOM 992 C C . LYS A 1 126 ? 5.145 -3.941 16.160 1.00 96.50 126 LYS A C 1
ATOM 994 O O . LYS A 1 126 ? 6.256 -4.438 15.990 1.00 96.50 126 LYS A O 1
ATOM 999 N N . ASN A 1 127 ? 4.283 -3.734 15.167 1.00 96.56 127 ASN A N 1
ATOM 1000 C CA . ASN A 1 127 ? 4.545 -4.080 13.775 1.00 96.56 127 ASN A CA 1
ATOM 1001 C C . ASN A 1 127 ? 5.748 -3.303 13.206 1.00 96.56 127 ASN A C 1
ATOM 1003 O O . ASN A 1 127 ? 6.634 -3.918 12.614 1.00 96.56 127 ASN A O 1
ATOM 1007 N N . TYR A 1 128 ? 5.845 -1.999 13.480 1.00 96.12 128 TYR A N 1
ATOM 1008 C CA . TYR A 1 128 ? 6.967 -1.159 13.057 1.00 96.12 128 TYR A CA 1
ATOM 1009 C C . TYR A 1 128 ? 8.293 -1.574 13.715 1.00 96.12 128 TYR A C 1
ATOM 1011 O O . TYR A 1 128 ? 9.317 -1.693 13.045 1.00 96.12 128 TYR A O 1
ATOM 1019 N N . ARG A 1 129 ? 8.293 -1.917 15.012 1.00 96.19 129 ARG A N 1
ATOM 1020 C CA . ARG A 1 129 ? 9.488 -2.467 15.688 1.00 96.19 129 ARG A CA 1
ATOM 1021 C C . ARG A 1 129 ? 9.940 -3.793 15.079 1.00 96.19 129 ARG A C 1
ATOM 1023 O O . ARG A 1 129 ? 11.141 -4.015 14.920 1.00 96.19 129 ARG A O 1
ATOM 1030 N N . THR A 1 130 ? 9.001 -4.672 14.726 1.00 96.81 130 THR A N 1
ATOM 1031 C CA . THR A 1 130 ? 9.315 -5.916 14.008 1.00 96.81 130 THR A CA 1
ATOM 1032 C C . THR A 1 130 ? 9.926 -5.623 12.640 1.00 96.81 130 THR A C 1
ATOM 1034 O O . THR A 1 130 ? 10.927 -6.244 12.288 1.00 96.81 130 THR A O 1
ATOM 1037 N N . TYR A 1 131 ? 9.388 -4.649 11.904 1.00 95.56 131 TYR A N 1
ATOM 1038 C CA . TYR A 1 131 ? 9.971 -4.179 10.649 1.00 95.56 131 TYR A CA 1
ATOM 1039 C C . TYR A 1 131 ? 11.415 -3.701 10.827 1.00 95.56 131 TYR A C 1
ATOM 1041 O O . TYR A 1 131 ? 12.295 -4.212 10.141 1.00 95.56 131 TYR A O 1
ATOM 1049 N N . LEU A 1 132 ? 11.695 -2.832 11.804 1.00 94.50 132 LEU A N 1
ATOM 1050 C CA . LEU A 1 132 ? 13.058 -2.363 12.082 1.00 94.50 132 LEU A CA 1
ATOM 1051 C C . LEU A 1 132 ? 14.007 -3.509 12.469 1.00 94.50 132 LEU A C 1
ATOM 1053 O O . LEU A 1 132 ? 15.171 -3.521 12.068 1.00 94.50 132 LEU A O 1
ATOM 1057 N N . SER A 1 133 ? 13.527 -4.492 13.236 1.00 94.69 133 SER A N 1
ATOM 1058 C CA . SER A 1 133 ? 14.318 -5.679 13.584 1.00 94.69 133 SER A CA 1
ATOM 1059 C C . SER A 1 133 ? 14.649 -6.526 12.355 1.00 94.69 133 SER A C 1
ATOM 1061 O O . SER A 1 133 ? 15.790 -6.959 12.200 1.00 94.69 133 SER A O 1
ATOM 1063 N N . ASN A 1 134 ? 13.678 -6.722 11.462 1.00 93.06 134 ASN A N 1
ATOM 1064 C CA . ASN A 1 134 ? 13.875 -7.445 10.210 1.00 93.06 134 ASN A CA 1
ATOM 1065 C C . ASN A 1 134 ? 14.790 -6.677 9.254 1.00 93.06 134 ASN A C 1
ATOM 1067 O O . ASN A 1 134 ? 15.647 -7.290 8.628 1.00 93.06 134 ASN A O 1
ATOM 1071 N N . LEU A 1 135 ? 14.672 -5.349 9.200 1.00 90.81 135 LEU A N 1
ATOM 1072 C CA . LEU A 1 135 ? 15.522 -4.483 8.388 1.00 90.81 135 LEU A CA 1
ATOM 1073 C C . LEU A 1 135 ? 16.996 -4.607 8.792 1.00 90.81 135 LEU A C 1
ATOM 1075 O O . LEU A 1 135 ? 17.846 -4.785 7.932 1.00 90.81 135 LEU A O 1
ATOM 1079 N N . LYS A 1 136 ? 17.299 -4.636 10.097 1.00 90.12 136 LYS A N 1
ATOM 1080 C CA . LYS A 1 136 ? 18.668 -4.872 10.603 1.00 90.12 136 LYS A CA 1
ATOM 1081 C C . LYS A 1 136 ? 19.228 -6.254 10.249 1.00 90.12 136 LYS A C 1
ATOM 1083 O O . LYS A 1 136 ? 20.438 -6.446 10.265 1.00 90.12 136 LYS A O 1
ATOM 1088 N N . ARG A 1 137 ? 18.352 -7.229 9.993 1.00 89.75 137 ARG A N 1
ATOM 1089 C CA . ARG A 1 137 ? 18.720 -8.602 9.615 1.00 89.75 137 ARG A CA 1
ATOM 1090 C C . ARG A 1 137 ? 18.798 -8.794 8.105 1.00 89.75 137 ARG A C 1
ATOM 1092 O O . ARG A 1 137 ? 19.304 -9.830 7.676 1.00 89.75 137 ARG A O 1
ATOM 1099 N N . LEU A 1 138 ? 18.291 -7.845 7.314 1.00 86.94 138 LEU A N 1
ATOM 1100 C CA . LEU A 1 138 ? 18.424 -7.888 5.867 1.00 86.94 138 LEU A CA 1
ATOM 1101 C C . LEU A 1 138 ? 19.906 -7.761 5.530 1.00 86.94 138 LEU A C 1
ATOM 1103 O O . LEU A 1 138 ? 20.510 -6.701 5.658 1.00 86.94 138 LEU A O 1
ATOM 1107 N N . GLN A 1 139 ? 20.488 -8.876 5.107 1.00 77.38 139 GLN A N 1
ATOM 1108 C CA . GLN A 1 139 ? 21.778 -8.850 4.445 1.00 77.38 139 GLN A CA 1
ATOM 1109 C C . GLN A 1 139 ? 21.614 -8.116 3.110 1.00 77.38 139 GLN A C 1
ATOM 1111 O O . GLN A 1 139 ? 20.544 -8.232 2.496 1.00 77.38 139 GLN A O 1
ATOM 1116 N N . PRO A 1 140 ? 22.640 -7.390 2.635 1.00 66.38 140 PRO A N 1
ATOM 1117 C CA . PRO A 1 140 ? 22.666 -6.916 1.261 1.00 66.38 140 PRO A CA 1
ATOM 1118 C C . PRO A 1 140 ? 22.554 -8.146 0.360 1.00 66.38 140 PRO A C 1
ATOM 1120 O O . PRO A 1 140 ? 23.506 -8.907 0.194 1.00 66.38 140 PRO A O 1
ATOM 1123 N N . SER A 1 141 ? 21.349 -8.415 -0.144 1.00 60.75 141 SER A N 1
ATOM 1124 C CA . SER A 1 141 ? 21.158 -9.540 -1.044 1.00 60.75 141 SER A CA 1
ATOM 1125 C C . SER A 1 141 ? 21.957 -9.245 -2.302 1.00 60.75 141 SER A C 1
ATOM 1127 O O . SER A 1 141 ? 21.899 -8.120 -2.807 1.00 60.75 141 SER A O 1
ATOM 1129 N N . SER A 1 142 ? 22.634 -10.256 -2.850 1.00 57.62 142 SER A N 1
ATOM 1130 C CA . SER A 1 142 ? 22.995 -10.217 -4.264 1.00 57.62 142 SER A CA 1
ATOM 1131 C C . SER A 1 142 ? 21.751 -9.784 -5.039 1.00 57.62 142 SER A C 1
ATOM 1133 O O . SER A 1 142 ? 20.650 -10.238 -4.722 1.00 57.62 142 SER A O 1
ATOM 1135 N N . PHE A 1 143 ? 21.899 -8.818 -5.947 1.00 59.91 143 PHE A N 1
ATOM 1136 C CA . PHE A 1 143 ? 20.794 -8.205 -6.683 1.00 59.91 143 PHE A CA 1
ATOM 1137 C C . PHE A 1 143 ? 19.976 -9.292 -7.386 1.00 59.91 143 PHE A C 1
ATOM 1139 O O . PHE A 1 143 ? 20.295 -9.712 -8.499 1.00 59.91 143 PHE A O 1
ATOM 1146 N N . ALA A 1 144 ? 18.945 -9.809 -6.719 1.00 66.88 144 ALA A N 1
ATOM 1147 C CA . ALA A 1 144 ? 18.114 -10.834 -7.303 1.00 66.88 144 ALA A CA 1
ATOM 1148 C C . ALA A 1 144 ? 17.344 -10.160 -8.443 1.00 66.88 144 ALA A C 1
ATOM 1150 O O . ALA A 1 144 ? 16.647 -9.161 -8.265 1.00 66.88 144 ALA A O 1
ATOM 1151 N N . LYS A 1 145 ? 17.574 -10.669 -9.652 1.00 84.88 145 LYS A N 1
ATOM 1152 C CA . LYS A 1 145 ? 17.110 -10.040 -10.883 1.00 84.88 145 LYS A CA 1
ATOM 1153 C C . LYS A 1 145 ? 15.585 -10.088 -10.933 1.00 84.88 145 LYS A C 1
ATOM 1155 O O . LYS A 1 145 ? 14.990 -11.158 -10.794 1.00 84.88 145 LYS A O 1
ATOM 1160 N N . ILE A 1 146 ? 14.962 -8.935 -11.153 1.00 90.62 146 ILE A N 1
ATOM 1161 C CA . ILE A 1 146 ? 13.522 -8.857 -11.406 1.00 90.62 146 ILE A CA 1
ATOM 1162 C C . ILE A 1 146 ? 13.211 -9.624 -12.686 1.00 90.62 146 ILE A C 1
ATOM 1164 O O . ILE A 1 146 ? 13.876 -9.449 -13.711 1.00 90.62 146 ILE A O 1
ATOM 1168 N N . LYS A 1 147 ? 12.196 -10.486 -12.622 1.00 93.50 147 LYS A N 1
ATOM 1169 C CA . LYS A 1 147 ? 11.694 -11.206 -13.791 1.00 93.50 147 LYS A CA 1
ATOM 1170 C C . LYS A 1 147 ? 10.677 -10.322 -14.500 1.00 93.50 147 LYS A C 1
ATOM 1172 O O . LYS A 1 147 ? 9.657 -9.992 -13.902 1.00 93.50 147 LYS A O 1
ATOM 1177 N N . LEU A 1 148 ? 10.969 -9.946 -15.740 1.00 94.38 148 LEU A N 1
ATOM 1178 C CA . LEU A 1 148 ? 10.030 -9.267 -16.626 1.00 94.38 148 LEU A CA 1
ATOM 1179 C C . LEU A 1 148 ? 9.393 -10.310 -17.551 1.00 94.38 148 LEU A C 1
ATOM 1181 O O . LEU A 1 148 ? 10.101 -10.982 -18.296 1.00 94.38 148 LEU A O 1
ATOM 1185 N N . ASP A 1 149 ? 8.074 -10.440 -17.481 1.00 95.75 149 ASP A N 1
ATOM 1186 C CA . ASP A 1 149 ? 7.266 -11.269 -18.371 1.00 95.75 149 ASP A CA 1
ATOM 1187 C C . ASP A 1 149 ? 6.502 -10.365 -19.350 1.00 95.75 149 ASP A C 1
ATOM 1189 O O . ASP A 1 149 ? 5.726 -9.492 -18.948 1.00 95.75 149 ASP A O 1
ATOM 1193 N N . THR A 1 150 ? 6.775 -10.578 -20.639 1.00 95.38 150 THR A N 1
ATOM 1194 C CA . THR A 1 150 ? 6.221 -9.853 -21.794 1.00 95.38 150 THR A CA 1
ATOM 1195 C C . THR A 1 150 ? 5.309 -10.746 -22.642 1.00 95.38 150 THR A C 1
ATOM 1197 O O . THR A 1 150 ? 5.082 -10.448 -23.812 1.00 95.38 150 THR A O 1
ATOM 1200 N N . SER A 1 151 ? 4.840 -11.879 -22.103 1.00 95.38 151 SER A N 1
ATOM 1201 C CA . SER A 1 151 ? 3.975 -12.823 -22.828 1.00 95.38 151 SER A CA 1
ATOM 1202 C C . SER A 1 151 ? 2.622 -12.224 -23.221 1.00 95.38 151 SER A C 1
ATOM 1204 O O . SER A 1 151 ? 2.051 -12.624 -24.232 1.00 95.38 151 SER A O 1
ATOM 1206 N N . ASP A 1 152 ? 2.124 -11.258 -22.446 1.00 92.69 152 ASP A N 1
ATOM 1207 C CA . ASP A 1 152 ? 0.894 -10.524 -22.728 1.00 92.69 152 ASP A CA 1
ATOM 1208 C C . ASP A 1 152 ? 1.230 -9.138 -23.315 1.00 92.69 152 ASP A C 1
ATOM 1210 O O . ASP A 1 152 ? 1.806 -8.298 -22.614 1.00 92.69 152 ASP A O 1
ATOM 1214 N N . PRO A 1 153 ? 0.871 -8.858 -24.583 1.00 90.56 153 PRO A N 1
ATOM 1215 C CA . PRO A 1 153 ? 1.173 -7.580 -25.222 1.00 90.56 153 PRO A CA 1
ATOM 1216 C C . PRO A 1 153 ? 0.382 -6.409 -24.627 1.00 90.56 153 PRO A C 1
ATOM 1218 O O . PRO A 1 153 ? 0.746 -5.260 -24.859 1.00 90.56 153 PRO A O 1
ATOM 1221 N N . SER A 1 154 ? -0.692 -6.671 -23.878 1.00 93.25 154 SER A N 1
ATOM 1222 C CA . SER A 1 154 ? -1.496 -5.632 -23.230 1.00 93.25 154 SER A CA 1
ATOM 1223 C C . SER A 1 154 ? -0.980 -5.260 -21.838 1.00 93.25 154 SER A C 1
ATOM 1225 O O . SER A 1 154 ? -1.296 -4.179 -21.336 1.00 93.25 154 SER A O 1
ATOM 1227 N N . LEU A 1 155 ? -0.165 -6.123 -21.216 1.00 94.25 155 LEU A N 1
ATOM 1228 C CA . LEU A 1 155 ? 0.177 -6.004 -19.805 1.00 94.25 155 LEU A CA 1
ATOM 1229 C C . LEU A 1 155 ? 1.535 -6.628 -19.473 1.00 94.25 155 LEU A C 1
ATOM 1231 O O . LEU A 1 155 ? 1.712 -7.844 -19.504 1.00 94.25 155 LEU A O 1
ATOM 1235 N N . LEU A 1 156 ? 2.476 -5.797 -19.035 1.00 95.38 156 LEU A N 1
ATOM 1236 C CA . LEU A 1 156 ? 3.787 -6.253 -18.584 1.00 95.38 156 LEU A CA 1
ATOM 1237 C C . LEU A 1 156 ? 3.729 -6.667 -17.112 1.00 95.38 156 LEU A C 1
ATOM 1239 O O . LEU A 1 156 ? 3.113 -5.981 -16.289 1.00 95.38 156 LEU A O 1
ATOM 1243 N N . LYS A 1 157 ? 4.400 -7.772 -16.766 1.00 97.00 157 LYS A N 1
ATOM 1244 C CA . LYS A 1 157 ? 4.476 -8.282 -15.389 1.00 97.00 157 LYS A CA 1
ATOM 1245 C C . LYS A 1 157 ? 5.915 -8.256 -14.892 1.00 97.00 157 LYS A C 1
ATOM 1247 O O . LYS A 1 157 ? 6.802 -8.832 -15.514 1.00 97.00 157 LYS A O 1
ATOM 1252 N N . LEU A 1 158 ? 6.136 -7.617 -13.749 1.00 95.00 158 LEU A N 1
ATOM 1253 C CA . LEU A 1 158 ? 7.418 -7.608 -13.054 1.00 95.00 158 LEU A CA 1
ATOM 1254 C C . LEU A 1 158 ? 7.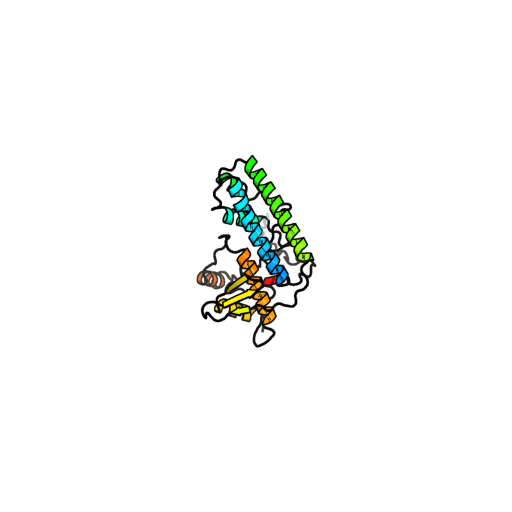275 -8.433 -11.775 1.00 95.00 158 LEU A C 1
ATOM 1256 O O . LEU A 1 158 ? 6.389 -8.150 -10.972 1.00 95.00 158 LEU A O 1
ATOM 1260 N N . THR A 1 159 ? 8.131 -9.433 -11.562 1.00 95.00 159 THR A N 1
ATOM 1261 C CA . THR A 1 159 ? 8.050 -10.325 -10.395 1.00 95.00 159 THR A CA 1
ATOM 1262 C C . THR A 1 159 ? 9.351 -10.344 -9.602 1.00 95.00 159 THR A C 1
ATOM 1264 O O . THR A 1 159 ? 10.429 -10.599 -10.147 1.00 95.00 159 THR A O 1
ATOM 1267 N N . TYR A 1 160 ? 9.231 -10.156 -8.286 1.00 92.81 160 TYR A N 1
ATOM 1268 C CA . TYR A 1 160 ? 10.326 -10.273 -7.328 1.00 92.81 160 TYR A CA 1
ATOM 1269 C C . TYR A 1 160 ? 9.827 -10.725 -5.955 1.00 92.81 160 TYR A C 1
ATOM 1271 O O . TYR A 1 160 ? 8.792 -10.268 -5.474 1.00 92.81 160 TYR A O 1
ATOM 1279 N N . GLY A 1 161 ? 10.558 -11.641 -5.309 1.00 89.75 161 GLY A N 1
ATOM 1280 C CA . GLY A 1 161 ? 10.245 -12.088 -3.947 1.00 89.75 161 GLY A CA 1
ATOM 1281 C C . GLY A 1 161 ? 8.812 -12.612 -3.770 1.00 89.75 161 GLY A C 1
ATOM 1282 O O . GLY A 1 161 ? 8.199 -12.384 -2.729 1.00 89.75 161 GLY A O 1
ATOM 1283 N N . GLY A 1 162 ? 8.252 -13.263 -4.794 1.00 91.38 162 GLY A N 1
ATOM 1284 C CA . GLY A 1 162 ? 6.877 -13.778 -4.786 1.00 91.38 162 GLY A CA 1
ATOM 1285 C C . GLY A 1 162 ? 5.780 -12.725 -4.986 1.00 91.38 162 GLY A C 1
ATOM 1286 O O . GLY A 1 162 ? 4.607 -13.083 -4.967 1.00 91.38 162 GLY A O 1
ATOM 1287 N N . ILE A 1 163 ? 6.128 -11.452 -5.197 1.00 93.31 163 ILE A N 1
ATOM 1288 C CA . ILE A 1 163 ? 5.177 -10.381 -5.522 1.00 93.31 163 ILE A CA 1
ATOM 1289 C C . ILE A 1 163 ? 5.276 -10.055 -7.008 1.00 93.31 163 ILE A C 1
ATOM 1291 O O . ILE A 1 163 ? 6.374 -10.003 -7.561 1.00 93.31 163 ILE A O 1
ATOM 1295 N N . THR A 1 164 ? 4.125 -9.850 -7.649 1.00 95.69 164 THR A N 1
ATOM 1296 C CA . THR A 1 164 ? 4.031 -9.477 -9.064 1.00 95.69 164 THR A CA 1
ATOM 1297 C C . THR A 1 164 ? 3.325 -8.140 -9.200 1.00 95.69 164 THR A C 1
ATOM 1299 O O . THR A 1 164 ? 2.180 -8.009 -8.779 1.00 95.69 164 THR A O 1
ATOM 1302 N N . GLN A 1 165 ? 4.008 -7.184 -9.818 1.00 94.62 165 GLN A N 1
ATOM 1303 C CA . GLN A 1 165 ? 3.470 -5.888 -10.202 1.00 94.62 165 GLN A CA 1
ATOM 1304 C C . GLN A 1 165 ? 3.136 -5.883 -11.693 1.00 94.62 165 GLN A C 1
ATOM 1306 O O . GLN A 1 165 ? 3.745 -6.609 -12.484 1.00 94.62 165 GLN A O 1
ATOM 1311 N N . ARG A 1 166 ? 2.133 -5.092 -12.068 1.00 94.81 166 ARG A N 1
ATOM 1312 C CA . ARG A 1 166 ? 1.599 -5.024 -13.432 1.00 94.81 166 ARG A CA 1
ATOM 1313 C C . ARG A 1 166 ? 1.624 -3.590 -13.924 1.00 94.81 166 ARG A C 1
ATOM 1315 O O . ARG A 1 166 ? 1.312 -2.678 -13.166 1.00 94.81 166 ARG A O 1
ATOM 1322 N N . ILE A 1 167 ? 1.967 -3.405 -15.190 1.00 93.31 167 ILE A N 1
ATOM 1323 C CA . ILE A 1 167 ? 2.013 -2.086 -15.814 1.00 93.31 167 ILE A CA 1
ATOM 1324 C C . ILE A 1 167 ? 1.695 -2.193 -17.302 1.00 93.31 167 ILE A C 1
ATOM 1326 O O . ILE A 1 167 ? 2.164 -3.101 -17.990 1.00 93.31 167 ILE A O 1
ATOM 1330 N N . ASN A 1 168 ? 0.896 -1.256 -17.809 1.00 93.06 168 ASN A N 1
ATOM 1331 C CA . ASN A 1 168 ? 0.592 -1.204 -19.234 1.00 93.06 168 ASN A CA 1
ATOM 1332 C C . ASN A 1 168 ? 1.854 -0.796 -20.020 1.00 93.06 168 ASN A C 1
ATOM 1334 O O . ASN A 1 168 ? 2.566 0.118 -19.581 1.00 93.06 168 ASN A O 1
ATOM 1338 N N . PRO A 1 169 ? 2.116 -1.390 -21.199 1.00 92.62 169 PRO A N 1
ATOM 1339 C CA . PRO A 1 169 ? 3.302 -1.082 -21.998 1.00 92.62 169 PRO A CA 1
ATOM 1340 C C . PRO A 1 169 ? 3.524 0.416 -22.284 1.00 92.62 169 PRO A C 1
ATOM 1342 O O . PRO A 1 169 ? 4.664 0.862 -22.145 1.00 92.62 169 PRO A O 1
ATOM 1345 N N . PRO A 1 170 ? 2.493 1.239 -22.587 1.00 89.06 170 PRO A N 1
ATOM 1346 C CA . PRO A 1 170 ? 2.691 2.676 -22.800 1.00 89.06 170 PRO A CA 1
ATOM 1347 C C . PRO A 1 170 ? 3.240 3.408 -21.567 1.00 89.06 170 PRO A C 1
ATOM 1349 O O . PRO A 1 170 ? 4.114 4.263 -21.695 1.00 89.06 170 PRO A O 1
ATOM 1352 N N . HIS A 1 171 ? 2.776 3.057 -20.362 1.00 87.81 171 HIS A N 1
ATOM 1353 C CA . HIS A 1 171 ? 3.298 3.643 -19.124 1.00 87.81 171 HIS A CA 1
ATOM 1354 C C . HIS A 1 171 ? 4.724 3.176 -18.849 1.00 87.81 171 HIS A C 1
ATOM 1356 O O . HIS A 1 171 ? 5.574 3.992 -18.507 1.00 87.81 171 HIS A O 1
ATOM 1362 N N . PHE A 1 172 ? 5.011 1.890 -19.058 1.00 89.19 172 PHE A N 1
ATOM 1363 C CA . PHE A 1 172 ? 6.361 1.353 -18.908 1.00 89.19 172 PHE A CA 1
ATOM 1364 C C . PHE A 1 172 ? 7.357 2.044 -19.845 1.00 89.19 172 PHE A C 1
ATOM 1366 O O . PHE A 1 172 ? 8.423 2.465 -19.403 1.00 89.19 172 PHE A O 1
ATOM 1373 N N . HIS A 1 173 ? 6.980 2.243 -21.111 1.00 87.75 173 HIS A N 1
ATOM 1374 C CA . HIS A 1 173 ? 7.798 2.957 -22.089 1.00 87.75 173 HIS A CA 1
ATOM 1375 C C . HIS A 1 173 ? 8.061 4.414 -21.682 1.00 87.75 173 HIS A C 1
ATOM 1377 O O . HIS A 1 173 ? 9.191 4.893 -21.765 1.00 87.75 173 HIS A O 1
ATOM 1383 N N . ARG A 1 174 ? 7.046 5.114 -21.160 1.00 82.81 174 ARG A N 1
ATOM 1384 C CA . ARG A 1 174 ? 7.227 6.467 -20.607 1.00 82.81 174 ARG A CA 1
ATOM 1385 C C . ARG A 1 174 ? 8.203 6.473 -19.429 1.00 82.81 174 ARG A C 1
ATOM 1387 O O . ARG A 1 174 ? 9.092 7.319 -19.393 1.00 82.81 174 ARG A O 1
ATOM 1394 N N . LEU A 1 175 ? 8.106 5.501 -18.516 1.00 85.62 175 LEU A N 1
ATOM 1395 C CA . LEU A 1 175 ? 9.066 5.372 -17.417 1.00 85.62 175 LEU A CA 1
ATOM 1396 C C . LEU A 1 175 ? 10.494 5.153 -17.936 1.00 85.62 175 LEU A C 1
ATOM 1398 O O . LEU A 1 175 ? 11.410 5.748 -17.377 1.00 85.62 175 LEU A O 1
ATOM 1402 N N . GLN A 1 176 ? 10.689 4.370 -19.007 1.00 86.06 176 GLN A N 1
ATOM 1403 C CA . GLN A 1 176 ? 12.005 4.187 -19.645 1.00 86.06 176 GLN A CA 1
ATOM 1404 C C . GLN A 1 176 ? 12.570 5.506 -20.175 1.00 86.06 176 GLN A C 1
ATOM 1406 O O . GLN A 1 176 ? 13.709 5.853 -19.863 1.00 86.06 176 GLN A O 1
ATOM 1411 N N . ILE A 1 177 ? 11.758 6.253 -20.933 1.00 81.88 177 ILE A N 1
ATOM 1412 C CA . ILE A 1 177 ? 12.120 7.573 -21.468 1.00 81.88 177 ILE A CA 1
ATOM 1413 C C . ILE A 1 177 ? 12.595 8.482 -20.340 1.00 81.88 177 ILE A C 1
ATOM 1415 O O . ILE A 1 177 ? 13.646 9.114 -20.430 1.00 81.88 177 ILE A O 1
ATOM 1419 N N . GLN A 1 178 ? 11.823 8.538 -19.260 1.00 76.81 178 GLN A N 1
ATOM 1420 C CA . GLN A 1 178 ? 12.093 9.478 -18.190 1.00 76.81 178 GLN A CA 1
ATOM 1421 C C . GLN A 1 178 ? 13.207 9.017 -17.236 1.00 76.81 178 GLN A C 1
ATOM 1423 O O . GLN A 1 178 ? 13.819 9.849 -16.578 1.00 76.81 178 GLN A O 1
ATOM 1428 N N . HIS A 1 179 ? 13.496 7.714 -17.173 1.00 78.44 179 HIS A N 1
ATOM 1429 C CA . HIS A 1 179 ? 14.712 7.180 -16.541 1.00 78.44 179 HIS A CA 1
ATOM 1430 C C . HIS A 1 179 ? 15.978 7.541 -17.338 1.00 78.44 179 HIS A C 1
ATOM 1432 O O . HIS A 1 179 ? 17.091 7.355 -16.863 1.00 78.44 179 HIS A O 1
ATOM 1438 N N . GLY A 1 180 ? 15.825 8.067 -18.560 1.00 74.00 180 GLY A N 1
ATOM 1439 C CA . GLY A 1 180 ? 16.942 8.386 -19.444 1.00 74.00 180 GLY A CA 1
ATOM 1440 C C . GLY A 1 180 ? 17.508 7.162 -20.163 1.00 74.00 180 GLY A C 1
ATOM 1441 O O . GLY A 1 180 ? 18.603 7.238 -20.722 1.00 74.00 180 GLY A O 1
ATOM 1442 N N . LEU A 1 181 ? 16.775 6.042 -20.195 1.00 68.81 181 LEU A N 1
ATOM 1443 C CA . LEU A 1 181 ? 17.143 4.867 -20.982 1.00 68.81 181 LEU A CA 1
ATOM 1444 C C . LEU A 1 181 ? 16.843 5.090 -22.467 1.00 68.81 181 LEU A C 1
ATOM 1446 O O . LEU A 1 181 ? 15.923 4.510 -23.040 1.00 68.81 181 LEU A O 1
ATOM 1450 N N . TYR A 1 182 ? 17.674 5.907 -23.106 1.00 57.84 182 TYR A N 1
ATOM 1451 C CA . TYR A 1 182 ? 17.791 5.964 -24.557 1.00 57.84 182 TYR A CA 1
ATOM 1452 C C . TYR A 1 182 ? 19.013 5.133 -24.974 1.00 57.84 182 TYR A C 1
ATOM 1454 O O . TYR A 1 182 ? 20.152 5.587 -24.935 1.00 57.84 182 TYR A O 1
ATOM 1462 N N . SER A 1 183 ? 18.752 3.882 -25.365 1.00 49.97 183 SER A N 1
ATOM 1463 C CA . SER A 1 183 ? 19.715 2.847 -25.786 1.00 49.97 183 SER A CA 1
ATOM 1464 C C . SER A 1 183 ? 20.560 2.182 -24.671 1.00 49.97 183 SER A C 1
ATOM 1466 O O . SER A 1 183 ? 21.402 2.789 -24.020 1.00 49.97 183 SER A O 1
ATOM 1468 N N . ASN A 1 184 ? 20.324 0.876 -24.482 1.00 46.66 184 ASN A N 1
ATOM 1469 C CA . ASN A 1 184 ? 21.254 -0.176 -24.029 1.00 46.66 184 ASN A CA 1
ATOM 1470 C C . ASN A 1 184 ? 22.187 0.031 -22.813 1.00 46.66 184 ASN A C 1
ATOM 1472 O O . ASN A 1 184 ? 23.157 -0.717 -22.680 1.00 46.66 184 ASN A O 1
ATOM 1476 N N . LYS A 1 185 ? 21.902 0.935 -21.871 1.00 47.62 185 LYS A N 1
ATOM 1477 C CA . LYS A 1 185 ? 22.581 0.939 -20.561 1.00 47.62 185 LYS A CA 1
ATOM 1478 C C . LYS A 1 185 ? 21.729 0.282 -19.474 1.00 47.62 185 LYS A C 1
ATOM 1480 O O . LYS A 1 185 ? 20.508 0.338 -19.503 1.00 47.62 185 LYS A O 1
ATOM 1485 N N . ASP A 1 186 ? 22.430 -0.429 -18.598 1.00 59.69 186 ASP A N 1
ATOM 1486 C CA . ASP A 1 186 ? 21.991 -1.394 -17.586 1.00 59.69 186 ASP A CA 1
ATOM 1487 C C . ASP A 1 186 ? 20.489 -1.398 -17.216 1.00 59.69 186 ASP A C 1
ATOM 1489 O O . ASP A 1 186 ? 20.034 -0.740 -16.281 1.00 59.69 186 ASP A O 1
ATOM 1493 N N . SER A 1 187 ? 19.710 -2.208 -17.945 1.00 68.12 187 SER A N 1
ATOM 1494 C CA . SER A 1 187 ? 18.263 -2.398 -17.724 1.00 68.12 187 SER A CA 1
ATOM 1495 C C . SER A 1 187 ? 17.893 -2.897 -16.321 1.00 68.12 187 SER A C 1
ATOM 1497 O O . SER A 1 187 ? 16.729 -2.815 -15.926 1.00 68.12 187 SER A O 1
ATOM 1499 N N . SER A 1 188 ? 18.857 -3.435 -15.568 1.00 76.00 188 SER A N 1
ATOM 1500 C CA . SER A 1 188 ? 18.600 -4.041 -14.263 1.00 76.00 188 SER A CA 1
ATOM 1501 C C . SER A 1 188 ? 18.139 -3.010 -13.231 1.00 76.00 188 SER A C 1
ATOM 1503 O O . SER A 1 188 ? 17.140 -3.250 -12.554 1.00 76.00 188 SER A O 1
ATOM 1505 N N . MET A 1 189 ? 18.786 -1.842 -13.178 1.00 81.88 189 MET A N 1
ATOM 1506 C CA . MET A 1 189 ? 18.427 -0.759 -12.256 1.00 81.88 189 MET A CA 1
ATOM 1507 C C . MET A 1 189 ? 17.067 -0.152 -12.588 1.00 81.88 189 MET A C 1
ATOM 1509 O O . MET A 1 189 ? 16.257 0.060 -11.694 1.00 81.88 189 MET A O 1
ATOM 1513 N N . PHE A 1 190 ? 16.755 0.019 -13.874 1.00 86.00 190 PHE A N 1
ATOM 1514 C CA . PHE A 1 190 ? 15.440 0.505 -14.286 1.00 86.00 190 PHE A CA 1
ATOM 1515 C C . PHE A 1 190 ? 14.304 -0.412 -13.828 1.00 86.00 190 PHE A C 1
ATOM 1517 O O . PHE A 1 190 ? 13.302 0.064 -13.301 1.00 86.00 190 PHE A O 1
ATOM 1524 N N . LEU A 1 191 ? 14.450 -1.733 -13.984 1.00 89.94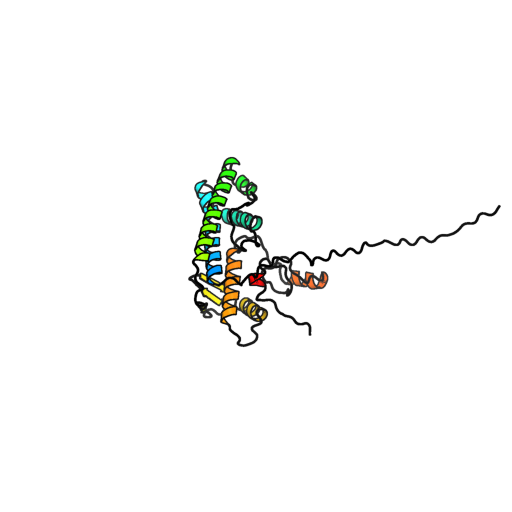 191 LEU A N 1
ATOM 1525 C CA . LEU A 1 191 ? 13.433 -2.666 -13.496 1.00 89.94 191 LEU A CA 1
ATOM 1526 C C . LEU A 1 191 ? 13.275 -2.577 -11.975 1.00 89.94 191 LEU A C 1
ATOM 1528 O O . LEU A 1 191 ? 12.148 -2.664 -11.488 1.00 89.94 191 LEU A O 1
ATOM 1532 N N . VAL A 1 192 ? 14.377 -2.387 -11.238 1.00 88.19 192 VAL A N 1
ATOM 1533 C CA . VAL A 1 192 ? 14.363 -2.187 -9.778 1.00 88.19 192 VAL A CA 1
ATOM 1534 C C . VAL A 1 192 ? 13.594 -0.928 -9.408 1.00 88.19 192 VAL A C 1
ATOM 1536 O O . VAL A 1 192 ? 12.710 -0.997 -8.551 1.00 88.19 192 VAL A O 1
ATOM 1539 N N . ASP A 1 193 ? 13.870 0.180 -10.087 1.00 86.12 193 ASP A N 1
ATOM 1540 C CA . ASP A 1 193 ? 13.215 1.460 -9.842 1.00 86.12 193 ASP A CA 1
ATOM 1541 C C . ASP A 1 193 ? 11.721 1.387 -10.173 1.00 86.12 193 ASP A C 1
ATOM 1543 O O . ASP A 1 193 ? 10.891 1.777 -9.355 1.00 86.12 193 ASP A O 1
ATOM 1547 N N . VAL A 1 194 ? 11.349 0.807 -11.321 1.00 89.00 194 VAL A N 1
ATOM 1548 C CA . VAL A 1 194 ? 9.940 0.634 -11.712 1.00 89.00 194 VAL A CA 1
ATOM 1549 C C . VAL A 1 194 ? 9.203 -0.274 -10.737 1.00 89.00 194 VAL A C 1
ATOM 1551 O O . VAL A 1 194 ? 8.096 0.051 -10.317 1.00 89.00 194 VAL A O 1
ATOM 1554 N N . PHE A 1 195 ? 9.784 -1.411 -10.355 1.00 91.50 195 PHE A N 1
ATOM 1555 C CA . PHE A 1 195 ? 9.125 -2.322 -9.422 1.00 91.50 195 PHE A CA 1
ATOM 1556 C C . PHE A 1 195 ? 8.952 -1.686 -8.038 1.00 91.50 195 PHE A C 1
ATOM 1558 O O . PHE A 1 195 ? 7.885 -1.811 -7.440 1.00 91.50 195 PHE A O 1
ATOM 1565 N N . THR A 1 196 ? 9.967 -0.966 -7.557 1.00 89.00 196 THR A N 1
ATOM 1566 C CA . THR A 1 196 ? 9.915 -0.192 -6.308 1.00 89.00 196 THR A CA 1
ATOM 1567 C C . THR A 1 196 ? 8.825 0.874 -6.374 1.00 89.00 196 THR A C 1
ATOM 1569 O O . THR A 1 196 ? 7.982 0.940 -5.482 1.00 89.00 196 THR A O 1
ATOM 1572 N N . LEU A 1 197 ? 8.772 1.641 -7.466 1.00 87.62 197 LEU A N 1
ATOM 1573 C CA . LEU A 1 197 ? 7.742 2.648 -7.712 1.00 87.62 197 LEU A CA 1
ATOM 1574 C C . LEU A 1 197 ? 6.336 2.036 -7.644 1.00 87.62 197 LEU A C 1
ATOM 1576 O O . LEU A 1 197 ? 5.478 2.522 -6.908 1.00 87.62 197 LEU A O 1
ATOM 1580 N N . LEU A 1 198 ? 6.117 0.932 -8.363 1.00 91.12 198 LEU A N 1
ATOM 1581 C CA . LEU A 1 198 ? 4.832 0.233 -8.388 1.00 91.12 198 LEU A CA 1
ATOM 1582 C C . LEU A 1 198 ? 4.450 -0.317 -7.011 1.00 91.12 198 LEU A C 1
ATOM 1584 O O . LEU A 1 198 ? 3.299 -0.171 -6.620 1.00 91.12 198 LEU A O 1
ATOM 1588 N N . LEU A 1 199 ? 5.391 -0.878 -6.239 1.00 90.69 199 LEU A N 1
ATOM 1589 C CA . LEU A 1 199 ? 5.120 -1.313 -4.863 1.00 90.69 199 LEU A CA 1
ATOM 1590 C C . LEU A 1 199 ? 4.647 -0.158 -3.977 1.00 90.69 199 LEU A C 1
ATOM 1592 O O . LEU A 1 199 ? 3.690 -0.321 -3.218 1.00 90.69 199 LEU A O 1
ATOM 1596 N N . ARG A 1 200 ? 5.306 1.002 -4.061 1.00 88.00 200 ARG A N 1
ATOM 1597 C CA . ARG A 1 200 ? 4.938 2.174 -3.257 1.00 88.00 200 ARG A CA 1
ATOM 1598 C C . ARG A 1 200 ? 3.538 2.662 -3.609 1.00 88.00 200 ARG A C 1
ATOM 1600 O O . ARG A 1 200 ? 2.723 2.881 -2.713 1.00 88.00 200 ARG A O 1
ATOM 1607 N N . TYR A 1 201 ? 3.235 2.786 -4.900 1.00 86.44 201 TYR A N 1
ATOM 1608 C CA . TYR A 1 201 ? 1.905 3.208 -5.330 1.00 86.44 201 TYR A CA 1
ATOM 1609 C C . TYR A 1 201 ? 0.835 2.165 -5.047 1.00 86.44 201 TYR A C 1
ATOM 1611 O O . TYR A 1 201 ? -0.262 2.551 -4.669 1.00 86.44 201 TYR A O 1
ATOM 1619 N N . ASP A 1 202 ? 1.129 0.872 -5.155 1.00 88.69 202 ASP A N 1
ATOM 1620 C CA . ASP A 1 202 ? 0.184 -0.195 -4.819 1.00 88.69 202 ASP A CA 1
ATOM 1621 C C . ASP A 1 202 ? -0.136 -0.224 -3.316 1.00 88.69 202 ASP A C 1
ATOM 1623 O O . ASP A 1 202 ? -1.299 -0.336 -2.931 1.00 88.69 202 ASP A O 1
ATOM 1627 N N . ALA A 1 203 ? 0.865 -0.005 -2.453 1.00 86.19 203 ALA A N 1
ATOM 1628 C CA . ALA A 1 203 ? 0.631 0.186 -1.023 1.00 86.19 203 ALA A CA 1
ATOM 1629 C C . ALA A 1 203 ? -0.375 1.330 -0.791 1.00 86.19 203 ALA A C 1
ATOM 1631 O O . ALA A 1 203 ? -1.379 1.163 -0.098 1.00 86.19 203 ALA A O 1
ATOM 1632 N N . LEU A 1 204 ? -0.170 2.465 -1.451 1.00 77.62 204 LEU A N 1
ATOM 1633 C CA . LEU A 1 204 ? -1.024 3.647 -1.317 1.00 77.62 204 LEU A CA 1
ATOM 1634 C C . LEU A 1 204 ? -2.348 3.546 -2.098 1.00 77.62 204 LEU A C 1
ATOM 1636 O O . LEU A 1 204 ? -3.275 4.322 -1.856 1.00 77.62 204 LEU A O 1
ATOM 1640 N N . SER A 1 205 ? -2.467 2.595 -3.021 1.00 70.25 205 SER A N 1
ATOM 1641 C CA . SER A 1 205 ? -3.657 2.387 -3.840 1.00 70.25 205 SER A CA 1
ATOM 1642 C C . SER A 1 205 ? -4.747 1.668 -3.042 1.00 70.25 205 SER A C 1
ATOM 1644 O O . SER A 1 205 ? -4.498 0.778 -2.227 1.00 70.25 205 SER A O 1
ATOM 1646 N N . GLY A 1 206 ? -5.996 2.082 -3.264 1.00 58.09 206 GLY A N 1
ATOM 1647 C CA . GLY A 1 206 ? -7.178 1.560 -2.561 1.00 58.09 206 GLY A CA 1
ATOM 1648 C C . GLY A 1 206 ? -7.814 2.532 -1.566 1.00 58.09 206 GLY A C 1
ATOM 1649 O O . GLY A 1 206 ? -8.799 2.189 -0.916 1.00 58.09 206 GLY A O 1
ATOM 1650 N N . THR A 1 207 ? -7.289 3.751 -1.462 1.00 54.47 207 THR A N 1
ATOM 1651 C CA . THR A 1 207 ? -7.815 4.770 -0.548 1.00 54.47 207 THR A CA 1
ATOM 1652 C C . THR A 1 207 ? -8.986 5.572 -1.135 1.00 54.47 207 THR A C 1
ATOM 1654 O O . THR A 1 207 ? -9.743 6.183 -0.387 1.00 54.47 207 THR A O 1
ATOM 1657 N N . GLY A 1 208 ? -9.161 5.563 -2.465 1.00 58.22 208 GLY A N 1
ATOM 1658 C CA . GLY A 1 208 ? -10.228 6.296 -3.161 1.00 58.22 208 GLY A CA 1
ATOM 1659 C C . GLY A 1 208 ? -10.148 7.822 -3.017 1.00 58.22 208 GLY A C 1
ATOM 1660 O O . GLY A 1 208 ? -11.117 8.506 -3.331 1.00 58.22 208 GLY A O 1
ATOM 1661 N N . PHE A 1 209 ? -9.026 8.363 -2.525 1.00 61.34 209 PHE A N 1
ATOM 1662 C CA . PHE A 1 209 ? -8.883 9.794 -2.221 1.00 61.34 209 PHE A CA 1
ATOM 1663 C C . PHE A 1 209 ? -8.359 10.644 -3.371 1.00 61.34 209 PHE A C 1
ATOM 1665 O O . PHE A 1 209 ? -8.279 11.861 -3.229 1.00 61.34 209 PHE A O 1
ATOM 1672 N N . GLN A 1 210 ? -7.998 10.033 -4.494 1.00 69.31 210 GLN A N 1
ATOM 1673 C CA . GLN A 1 210 ? -7.431 10.746 -5.628 1.00 69.31 210 GLN A CA 1
ATOM 1674 C C . GLN A 1 210 ? -8.212 10.399 -6.889 1.00 69.31 210 GLN A C 1
ATOM 1676 O O . GLN A 1 210 ? -8.485 9.231 -7.166 1.00 69.31 210 GLN A O 1
ATOM 1681 N N . ALA A 1 211 ? -8.572 11.436 -7.637 1.00 66.81 211 ALA A N 1
ATOM 1682 C CA . ALA A 1 211 ? -9.111 11.336 -8.980 1.00 66.81 211 ALA A CA 1
ATOM 1683 C C . ALA A 1 211 ? -8.123 12.019 -9.923 1.00 66.81 211 ALA A C 1
ATOM 1685 O O . ALA A 1 211 ? -7.630 13.107 -9.621 1.00 66.81 211 ALA A O 1
ATOM 1686 N N . ALA A 1 212 ? -7.829 11.379 -11.052 1.00 73.19 212 ALA A N 1
ATOM 1687 C CA . ALA A 1 212 ? -7.061 12.023 -12.104 1.00 73.19 212 ALA A CA 1
ATOM 1688 C C . ALA A 1 212 ? -7.936 13.077 -12.792 1.00 73.19 212 ALA A C 1
ATOM 1690 O O . ALA A 1 212 ? -9.109 12.832 -13.086 1.00 73.19 212 ALA A O 1
ATOM 1691 N N . VAL A 1 213 ? -7.359 14.246 -13.058 1.00 71.56 213 VAL A N 1
ATOM 1692 C CA . VAL A 1 213 ? -7.998 15.255 -13.902 1.00 71.56 213 VAL A CA 1
ATOM 1693 C C . VAL A 1 213 ? -7.881 14.794 -15.363 1.00 71.56 213 VAL A C 1
ATOM 1695 O O . VAL A 1 213 ? -6.795 14.379 -15.768 1.00 71.56 213 VAL A O 1
ATOM 1698 N N . PRO A 1 214 ? -8.958 14.838 -16.169 1.00 77.62 214 PRO A N 1
ATOM 1699 C CA . PRO A 1 214 ? -8.884 14.453 -17.576 1.00 77.62 214 PRO A CA 1
ATOM 1700 C C . PRO A 1 214 ? -7.883 15.307 -18.365 1.00 77.62 214 PRO A C 1
ATOM 1702 O O . PRO A 1 214 ? -7.832 16.525 -18.187 1.00 77.62 214 PRO A O 1
ATOM 1705 N N . SER A 1 215 ? -7.155 14.692 -19.301 1.00 76.31 215 SER A N 1
ATOM 1706 C CA . SER A 1 215 ? -6.130 15.365 -20.115 1.00 76.31 215 SER A CA 1
ATOM 1707 C C . SER A 1 215 ? -6.618 16.646 -20.823 1.00 76.31 215 SER A C 1
ATOM 1709 O O . SER A 1 215 ? -5.890 17.634 -20.754 1.00 76.31 215 SER A O 1
ATOM 1711 N N . PRO A 1 216 ? -7.843 16.725 -21.395 1.00 80.50 216 PRO A N 1
ATOM 1712 C CA . PRO A 1 216 ? -8.337 17.965 -22.011 1.00 80.50 216 PRO A CA 1
ATOM 1713 C C . PRO A 1 216 ? -8.498 19.130 -21.026 1.00 80.50 216 PRO A C 1
ATOM 1715 O O . PRO A 1 216 ? -8.363 20.293 -21.393 1.00 80.50 216 PRO A O 1
ATOM 1718 N N . VAL A 1 217 ? -8.794 18.826 -19.760 1.00 80.69 217 VAL A N 1
ATOM 1719 C CA . VAL A 1 217 ? -8.910 19.847 -18.715 1.00 80.69 217 VAL A CA 1
ATOM 1720 C C . VAL A 1 217 ? -7.519 20.359 -18.342 1.00 80.69 217 VAL A C 1
ATOM 1722 O O . VAL A 1 217 ? -7.343 21.565 -18.198 1.00 80.69 217 VAL A O 1
ATOM 1725 N N . LEU A 1 218 ? -6.531 19.463 -18.238 1.00 77.81 218 LEU A N 1
ATOM 1726 C CA . LEU A 1 218 ? -5.134 19.846 -18.015 1.00 77.81 218 LEU A CA 1
ATOM 1727 C C . LEU A 1 218 ? -4.579 20.684 -19.178 1.00 77.81 218 LEU A C 1
ATOM 1729 O O . LEU A 1 218 ? -3.888 21.664 -18.921 1.00 77.81 218 LEU A O 1
ATOM 1733 N N . ASP A 1 219 ? -4.924 20.350 -20.427 1.00 77.38 219 ASP A N 1
ATOM 1734 C CA . ASP A 1 219 ? -4.554 21.143 -21.613 1.00 77.38 219 ASP A CA 1
ATOM 1735 C C . ASP A 1 219 ? -5.087 22.569 -21.516 1.00 77.38 219 ASP A C 1
ATOM 1737 O O . ASP A 1 219 ? -4.326 23.528 -21.611 1.00 77.38 219 ASP A O 1
ATOM 1741 N N . ASN A 1 220 ? -6.377 22.717 -21.214 1.00 81.94 220 ASN A N 1
ATOM 1742 C CA . ASN A 1 220 ? -6.978 24.034 -21.054 1.00 81.94 220 ASN A CA 1
ATOM 1743 C C . ASN A 1 220 ? -6.358 24.826 -19.886 1.00 81.94 220 ASN A C 1
ATOM 1745 O O . ASN A 1 220 ? -6.167 26.034 -19.998 1.00 81.94 220 ASN A O 1
ATOM 1749 N N . MET A 1 221 ? -6.016 24.171 -18.767 1.00 80.81 221 MET A N 1
ATOM 1750 C CA . MET A 1 221 ? -5.311 24.827 -17.654 1.00 80.81 221 MET A CA 1
ATOM 1751 C C . MET A 1 221 ? -3.906 25.298 -18.050 1.00 80.81 221 MET A C 1
ATOM 1753 O O . MET A 1 221 ? -3.477 26.362 -17.607 1.00 80.81 221 MET A O 1
ATOM 1757 N N . HIS A 1 222 ? -3.196 24.529 -18.876 1.00 78.50 222 HIS A N 1
ATOM 1758 C CA . HIS A 1 222 ? -1.883 24.916 -19.381 1.00 78.50 222 HIS A CA 1
ATOM 1759 C C . HIS A 1 222 ? -1.986 26.105 -20.343 1.00 78.50 222 HIS A C 1
ATOM 1761 O O . HIS A 1 222 ? -1.298 27.106 -20.161 1.00 78.50 222 HIS A O 1
ATOM 1767 N N . GLU A 1 223 ? -2.891 26.023 -21.320 1.00 79.25 223 GLU A N 1
ATOM 1768 C CA . GLU A 1 223 ? -3.054 27.035 -22.368 1.00 79.25 223 GLU A CA 1
ATOM 1769 C C . GLU A 1 223 ? -3.624 28.360 -21.842 1.00 79.25 223 GLU A C 1
ATOM 1771 O O . GLU A 1 223 ? -3.167 29.425 -22.248 1.00 79.25 223 GLU A O 1
ATOM 1776 N N . GLN A 1 224 ? -4.616 28.312 -20.944 1.00 86.88 224 GLN A N 1
ATOM 1777 C CA . GLN A 1 224 ? -5.329 29.506 -20.464 1.00 86.88 224 GLN A CA 1
ATOM 1778 C C . GLN A 1 224 ? -4.833 30.008 -19.104 1.00 86.88 224 GLN A C 1
ATOM 1780 O O . GLN A 1 224 ? -5.006 31.181 -18.777 1.00 86.88 224 GLN A O 1
ATOM 1785 N N . GLY A 1 225 ? -4.266 29.121 -18.285 1.00 75.88 225 GLY A N 1
ATOM 1786 C CA . GLY A 1 225 ? -3.875 29.416 -16.905 1.00 75.88 225 GLY A CA 1
ATOM 1787 C C . GLY A 1 225 ? -2.369 29.462 -16.663 1.00 75.88 225 GLY A C 1
ATOM 1788 O O . GLY A 1 225 ? -1.975 29.662 -15.517 1.00 75.88 225 GLY A O 1
ATOM 1789 N N . ASP A 1 226 ? -1.544 29.234 -17.696 1.00 79.56 226 ASP A N 1
ATOM 1790 C CA . ASP A 1 226 ? -0.082 29.070 -17.597 1.00 79.56 226 ASP A CA 1
ATOM 1791 C C . ASP A 1 226 ? 0.322 28.071 -16.493 1.00 79.56 226 ASP A C 1
ATOM 1793 O O . ASP A 1 226 ? 1.342 28.208 -15.814 1.00 79.56 226 ASP A O 1
ATOM 1797 N N . VAL A 1 227 ? -0.509 27.046 -16.272 1.00 73.62 227 VAL A N 1
ATOM 1798 C CA . VAL A 1 227 ? -0.234 26.008 -15.277 1.00 73.62 227 VAL A CA 1
ATOM 1799 C C . VAL A 1 227 ? 0.847 25.086 -15.830 1.00 73.62 227 VAL A C 1
ATOM 1801 O O . VAL A 1 227 ? 0.631 24.369 -16.805 1.00 73.62 227 VAL A O 1
ATOM 1804 N N . ARG A 1 228 ? 2.025 25.090 -15.199 1.00 74.56 228 ARG A N 1
ATOM 1805 C CA . ARG A 1 228 ? 3.198 24.300 -15.629 1.00 74.56 228 ARG A CA 1
ATOM 1806 C C . ARG A 1 228 ? 3.568 23.161 -14.687 1.00 74.56 228 ARG A C 1
ATOM 1808 O O . ARG A 1 228 ? 4.486 22.410 -14.987 1.00 74.56 228 ARG A O 1
ATOM 1815 N N . MET A 1 229 ? 2.884 23.052 -13.549 1.00 69.31 229 MET A N 1
ATOM 1816 C CA . MET A 1 229 ? 3.267 22.162 -12.459 1.00 69.31 229 MET A CA 1
ATOM 1817 C C . MET A 1 229 ? 2.046 21.517 -11.812 1.00 69.31 229 MET A C 1
ATOM 1819 O O . MET A 1 229 ? 1.064 22.186 -11.495 1.00 69.31 229 MET A O 1
ATOM 1823 N N . GLU A 1 230 ? 2.137 20.214 -11.557 1.00 63.69 230 GLU A N 1
ATOM 1824 C CA . GLU A 1 230 ? 1.154 19.493 -10.753 1.00 63.69 230 GLU A CA 1
ATOM 1825 C C . GLU A 1 230 ? 1.640 19.431 -9.294 1.00 63.69 230 GLU A C 1
ATOM 1827 O O . GLU A 1 230 ? 2.677 18.840 -8.987 1.00 63.69 230 GLU A O 1
ATOM 1832 N N . CYS A 1 231 ? 0.897 20.047 -8.370 1.00 59.97 231 CYS A N 1
ATOM 1833 C CA . CYS A 1 231 ? 1.253 20.066 -6.942 1.00 59.97 231 CYS A CA 1
ATOM 1834 C C . CYS A 1 231 ? 1.005 18.722 -6.231 1.00 59.97 231 CYS A C 1
ATOM 1836 O O . CYS A 1 231 ? 1.556 18.482 -5.161 1.00 59.97 231 CYS A O 1
ATOM 1838 N N . PHE A 1 232 ? 0.156 17.865 -6.802 1.00 62.00 232 PHE A N 1
ATOM 1839 C CA . PHE A 1 232 ? -0.182 16.549 -6.263 1.00 62.00 232 PHE A CA 1
ATOM 1840 C C . PHE A 1 232 ? -0.308 15.558 -7.416 1.00 62.00 232 PHE A C 1
ATOM 1842 O O . PHE A 1 232 ? -1.405 15.299 -7.905 1.00 62.00 232 PHE A O 1
ATOM 1849 N N . ALA A 1 233 ? 0.827 15.025 -7.860 1.00 58.53 233 ALA A N 1
ATOM 1850 C CA . ALA A 1 233 ? 0.870 14.061 -8.948 1.00 58.53 233 ALA A CA 1
ATOM 1851 C C . ALA A 1 233 ? 1.507 12.751 -8.502 1.00 58.53 233 ALA A C 1
ATOM 1853 O O . ALA A 1 233 ? 2.610 12.717 -7.958 1.00 58.53 233 ALA A O 1
ATOM 1854 N N . VAL A 1 234 ? 0.822 11.663 -8.826 1.00 56.53 234 VAL A N 1
ATOM 1855 C CA . VAL A 1 234 ? 1.458 10.377 -9.094 1.00 56.53 234 VAL A CA 1
ATOM 1856 C C . VAL A 1 234 ? 1.829 10.430 -10.563 1.00 56.53 234 VAL A C 1
ATOM 1858 O O . VAL A 1 234 ? 0.928 10.654 -11.362 1.00 56.53 234 VAL A O 1
ATOM 1861 N N . ARG A 1 235 ? 3.114 10.307 -10.913 1.00 53.72 235 ARG A N 1
ATOM 1862 C CA . ARG A 1 235 ? 3.656 10.561 -12.262 1.00 53.72 235 ARG A CA 1
ATOM 1863 C C . ARG A 1 235 ? 2.628 10.417 -13.407 1.00 53.72 235 ARG A C 1
ATOM 1865 O O . ARG A 1 235 ? 2.400 9.320 -13.920 1.00 53.72 235 ARG A O 1
ATOM 1872 N N . GLY A 1 236 ? 2.045 11.554 -13.781 1.00 50.69 236 GLY A N 1
ATOM 1873 C CA . GLY A 1 236 ? 1.043 11.725 -14.829 1.00 50.69 236 GLY A CA 1
ATOM 1874 C C . GLY A 1 236 ? 1.620 12.393 -16.076 1.00 50.69 236 GLY A C 1
ATOM 1875 O O . GLY A 1 236 ? 2.821 12.618 -16.185 1.00 50.69 236 GLY A O 1
ATOM 1876 N N . GLU A 1 237 ? 0.757 12.652 -17.053 1.00 50.62 237 GLU A N 1
ATOM 1877 C CA . GLU A 1 237 ? 1.076 12.751 -18.479 1.00 50.62 237 GLU A CA 1
ATOM 1878 C C . GLU A 1 237 ? 2.028 13.863 -18.936 1.00 50.62 237 GLU A C 1
ATOM 1880 O O . GLU A 1 237 ? 2.600 13.715 -20.016 1.00 50.62 237 GLU A O 1
ATOM 1885 N N . ARG A 1 238 ? 2.186 14.968 -18.195 1.00 51.53 238 ARG A N 1
ATOM 1886 C CA . ARG A 1 238 ? 2.635 16.217 -18.841 1.00 51.53 238 ARG A CA 1
ATOM 1887 C C . ARG A 1 238 ? 3.605 17.112 -18.086 1.00 51.53 238 ARG A C 1
ATOM 1889 O O . ARG A 1 238 ? 4.220 17.943 -18.746 1.00 51.53 238 ARG A O 1
ATOM 1896 N N . SER A 1 239 ? 3.814 16.946 -16.780 1.00 46.44 239 SER A N 1
ATOM 1897 C CA . SER A 1 239 ? 4.722 17.852 -16.068 1.00 46.44 239 SER A CA 1
ATOM 1898 C C . SER A 1 239 ? 6.107 17.261 -15.792 1.00 46.44 239 SER A C 1
ATOM 1900 O O . SER A 1 239 ? 6.249 16.253 -15.093 1.00 46.44 239 SER A O 1
ATOM 1902 N N . SER A 1 240 ? 7.151 17.931 -16.291 1.00 51.09 240 SER A N 1
ATOM 1903 C CA . SER A 1 240 ? 8.543 17.713 -15.870 1.00 51.09 240 SER A CA 1
ATOM 1904 C C . SER A 1 240 ? 8.797 18.186 -14.432 1.00 51.09 240 SER A C 1
ATOM 1906 O O . SER A 1 240 ? 9.716 17.689 -13.777 1.00 51.09 240 SER A O 1
ATOM 1908 N N . GLU A 1 241 ? 7.953 19.085 -13.916 1.00 49.94 241 GLU A N 1
ATOM 1909 C CA . GLU A 1 241 ? 8.035 19.672 -12.577 1.00 49.94 241 GLU A CA 1
ATOM 1910 C C . GLU A 1 241 ? 6.747 19.361 -11.801 1.00 49.94 241 GLU A C 1
ATOM 1912 O O . GLU A 1 241 ? 5.666 19.841 -12.122 1.00 49.94 241 GLU A O 1
ATOM 1917 N N . ALA A 1 242 ? 6.821 18.501 -10.790 1.00 52.47 242 ALA A N 1
ATOM 1918 C CA . ALA A 1 242 ? 5.676 18.179 -9.941 1.00 52.47 242 ALA A CA 1
ATOM 1919 C C . ALA A 1 242 ? 6.132 18.105 -8.486 1.00 52.47 242 ALA A C 1
ATOM 1921 O O . ALA A 1 242 ? 7.233 17.609 -8.219 1.00 52.47 242 ALA A O 1
ATOM 1922 N N . THR A 1 243 ? 5.296 18.580 -7.558 1.00 48.56 243 THR A N 1
ATOM 1923 C CA . THR A 1 243 ? 5.531 18.386 -6.123 1.00 48.56 243 THR A CA 1
ATOM 1924 C C . THR A 1 243 ? 5.161 16.946 -5.820 1.00 48.56 243 THR A C 1
ATOM 1926 O O . THR A 1 243 ? 4.056 16.487 -6.114 1.00 48.56 243 THR A O 1
ATOM 1929 N N . ARG A 1 244 ? 6.139 16.205 -5.307 1.00 58.94 244 ARG A N 1
ATOM 1930 C CA . ARG A 1 244 ? 6.089 14.748 -5.207 1.00 58.94 244 ARG A CA 1
ATOM 1931 C C . ARG A 1 244 ? 5.989 14.333 -3.761 1.00 58.94 244 ARG A C 1
ATOM 1933 O O . ARG A 1 244 ? 6.582 14.955 -2.883 1.00 58.94 244 ARG A O 1
ATOM 1940 N N . MET A 1 245 ? 5.274 13.241 -3.542 1.00 49.81 245 MET A N 1
ATOM 1941 C CA . MET A 1 245 ? 5.177 12.661 -2.213 1.00 49.81 245 MET A CA 1
ATOM 1942 C C . MET A 1 245 ? 6.486 11.960 -1.814 1.00 49.81 245 MET A C 1
ATOM 1944 O O . MET A 1 245 ? 6.802 11.941 -0.630 1.00 49.81 245 MET A O 1
ATOM 1948 N N . TRP A 1 246 ? 7.278 11.452 -2.779 1.00 55.94 246 TRP A N 1
ATOM 1949 C CA . TRP A 1 246 ? 8.489 10.662 -2.510 1.00 55.94 246 TRP A CA 1
ATOM 1950 C C . TRP A 1 246 ? 9.703 11.095 -3.339 1.00 55.94 246 TRP A C 1
ATOM 1952 O O . TRP A 1 246 ? 9.941 10.566 -4.424 1.00 55.94 246 TRP A O 1
ATOM 1962 N N . SER A 1 247 ? 10.549 11.972 -2.795 1.00 56.53 247 SER A N 1
ATOM 1963 C CA . SER A 1 247 ? 11.815 12.351 -3.445 1.00 56.53 247 SER A CA 1
ATOM 1964 C C . SER A 1 247 ? 12.683 11.134 -3.796 1.00 56.53 247 SER A C 1
ATOM 1966 O O . SER A 1 247 ? 13.163 11.039 -4.914 1.00 56.53 247 SER A O 1
ATOM 1968 N N . GLU A 1 248 ? 12.819 10.141 -2.911 1.00 54.62 248 GLU A N 1
ATOM 1969 C CA . GLU A 1 248 ? 13.743 9.006 -3.114 1.00 54.62 248 GLU A CA 1
ATOM 1970 C C . GLU A 1 248 ? 13.508 8.176 -4.388 1.00 54.62 248 GLU A C 1
ATOM 1972 O O . GLU A 1 248 ? 14.468 7.766 -5.034 1.00 54.62 248 GLU A O 1
ATOM 1977 N N . SER A 1 249 ? 12.249 7.877 -4.726 1.00 56.69 249 SER A N 1
ATOM 1978 C CA . SER A 1 249 ? 11.913 7.025 -5.881 1.00 56.69 249 SER A CA 1
ATOM 1979 C C . SER A 1 249 ? 11.432 7.815 -7.082 1.00 56.69 249 SER A C 1
ATOM 1981 O O . SER A 1 249 ? 11.586 7.346 -8.204 1.00 56.69 249 SER A O 1
ATOM 1983 N N . ASP A 1 250 ? 10.857 8.999 -6.877 1.00 56.44 250 ASP A N 1
ATOM 1984 C CA . ASP A 1 250 ? 10.407 9.819 -7.996 1.00 56.44 250 ASP A CA 1
ATOM 1985 C C . ASP A 1 250 ? 11.584 10.601 -8.619 1.00 56.44 250 ASP A C 1
ATOM 1987 O O . ASP A 1 250 ? 11.532 10.975 -9.797 1.00 56.44 250 ASP A O 1
ATOM 1991 N N . ASP A 1 251 ? 12.669 10.840 -7.868 1.00 64.56 251 ASP A N 1
ATOM 1992 C CA . ASP A 1 251 ? 13.828 11.599 -8.354 1.00 64.56 251 ASP A CA 1
ATOM 1993 C C . ASP A 1 251 ? 14.722 10.816 -9.318 1.00 64.56 251 ASP A C 1
ATOM 1995 O O . ASP A 1 251 ? 15.325 11.436 -10.195 1.00 64.56 251 ASP A O 1
ATOM 1999 N N . THR A 1 252 ? 14.755 9.480 -9.234 1.00 55.38 252 THR A N 1
ATOM 2000 C CA . THR A 1 252 ? 15.511 8.626 -10.175 1.00 55.38 252 THR A CA 1
ATOM 2001 C C . THR A 1 252 ? 15.013 8.747 -11.610 1.00 55.38 252 THR A C 1
ATOM 2003 O O . THR A 1 252 ? 15.740 8.438 -12.549 1.00 55.38 252 THR A O 1
ATOM 2006 N N . PHE A 1 253 ? 13.795 9.251 -11.801 1.00 56.22 253 PHE A N 1
ATOM 2007 C CA . PHE A 1 253 ? 13.223 9.465 -13.116 1.00 56.22 253 PHE A CA 1
ATOM 2008 C C . PHE A 1 253 ? 13.154 10.943 -13.541 1.00 56.22 253 PHE A C 1
ATOM 2010 O O . PHE A 1 253 ? 12.319 11.314 -14.370 1.00 56.22 253 PHE A O 1
ATOM 2017 N N . LYS A 1 254 ? 13.976 11.831 -12.974 1.00 60.50 254 LYS A N 1
ATOM 2018 C CA . LYS A 1 254 ? 14.072 13.215 -13.463 1.00 60.50 254 LYS A CA 1
ATOM 2019 C C . LYS A 1 254 ? 14.704 13.238 -14.858 1.00 60.50 254 LYS A C 1
ATOM 2021 O O . LYS A 1 254 ? 15.846 12.828 -15.039 1.00 60.50 254 LYS A O 1
ATOM 2026 N N . THR A 1 255 ? 13.998 13.793 -15.841 1.00 46.28 255 THR A N 1
ATOM 2027 C CA . THR A 1 255 ? 14.633 14.201 -17.095 1.00 46.28 255 THR A CA 1
ATOM 2028 C C . THR A 1 255 ? 15.524 15.403 -16.804 1.00 46.28 255 THR A C 1
ATOM 2030 O O . THR A 1 255 ? 15.024 16.471 -16.457 1.00 46.28 255 THR A O 1
ATOM 2033 N N . HIS A 1 256 ? 16.840 15.265 -16.973 1.00 42.91 256 HIS A N 1
ATOM 2034 C CA . HIS A 1 256 ? 17.702 16.427 -17.175 1.00 42.91 256 HIS A CA 1
ATOM 2035 C C . HIS A 1 256 ? 17.412 16.992 -18.568 1.00 42.91 256 HIS A C 1
ATOM 2037 O O . HIS A 1 256 ? 18.159 16.758 -19.516 1.00 42.91 256 HIS A O 1
ATOM 2043 N N . THR A 1 257 ? 16.312 17.725 -18.719 1.00 40.66 257 THR A N 1
ATOM 2044 C CA . THR A 1 257 ? 16.163 18.660 -19.832 1.00 40.66 257 THR A CA 1
ATOM 2045 C C . THR A 1 257 ? 17.176 19.772 -19.602 1.00 40.66 257 THR A C 1
ATOM 2047 O O . THR A 1 257 ? 16.886 20.782 -18.968 1.00 40.66 257 THR A O 1
ATOM 2050 N N . LYS A 1 258 ? 18.415 19.565 -20.064 1.00 33.53 258 LYS A N 1
ATOM 2051 C CA . LYS A 1 258 ? 19.290 20.699 -20.357 1.00 33.53 258 LYS A CA 1
ATOM 2052 C C . LYS A 1 258 ? 18.549 21.526 -21.402 1.00 33.53 258 LYS A C 1
ATOM 2054 O O . LYS A 1 258 ? 18.227 20.996 -22.463 1.00 33.53 258 LYS A O 1
ATOM 2059 N N . ALA A 1 259 ? 18.239 22.773 -21.061 1.00 33.62 259 ALA A N 1
ATOM 2060 C CA . ALA A 1 259 ? 17.815 23.759 -22.039 1.00 33.62 259 ALA A CA 1
ATOM 2061 C C . ALA A 1 259 ? 18.848 23.758 -23.177 1.00 33.62 259 ALA A C 1
ATOM 2063 O O . ALA A 1 259 ? 20.048 23.873 -22.910 1.00 33.62 259 ALA A O 1
ATOM 2064 N N . ALA A 1 260 ? 18.374 23.505 -24.396 1.00 34.22 260 ALA A N 1
ATOM 2065 C CA . ALA A 1 260 ? 19.130 23.770 -25.612 1.00 34.22 260 ALA A CA 1
ATOM 2066 C C . ALA A 1 260 ? 19.108 25.275 -25.888 1.00 34.22 260 ALA A C 1
ATOM 2068 O O . ALA A 1 260 ? 18.056 25.894 -25.602 1.00 34.22 260 ALA A O 1
#